Protein AF-A0A960F9R5-F1 (afdb_monomer_lite)

Sequence (328 aa):
SVVQLVAGLYPDVDWRDDLVTVSGFAPFDDELHPDPHWFDRADRRVRALVRAGIVPCVFGLWAYHVGFVGIDAAMRLWREIIARWSALPVIWTVAGEASLPWYGRLGSSDIDAVVQAQLEDIRRLASFVRQHDTYLNPIAAHPCPGTGFVSSLDQFEEHLDLIMLQTGHRGQWSIPVAHEALATARERRPEVPVVNAEASYEGILGSSWHSDQRWQAWSQLLGGAAGFTYGAQGLWRFDQGPNDPLRAHTGSWGEYRWQDAAQFEGGRHIGLAGCLLRQWGIEDYRPSPDVLVTDEPLPPPAAPAVVRRADGWVCSPDLAPLGAVVLV

Structure (mmCIF, N/CA/C/O backbone):
data_AF-A0A960F9R5-F1
#
_entry.id   AF-A0A960F9R5-F1
#
loop_
_atom_site.group_PDB
_atom_site.id
_atom_site.type_symbol
_atom_site.label_atom_id
_atom_site.label_alt_id
_atom_site.label_comp_id
_atom_site.label_asym_id
_atom_site.label_entity_id
_atom_site.label_seq_id
_atom_site.pdbx_PDB_ins_code
_atom_site.Cartn_x
_atom_site.Cartn_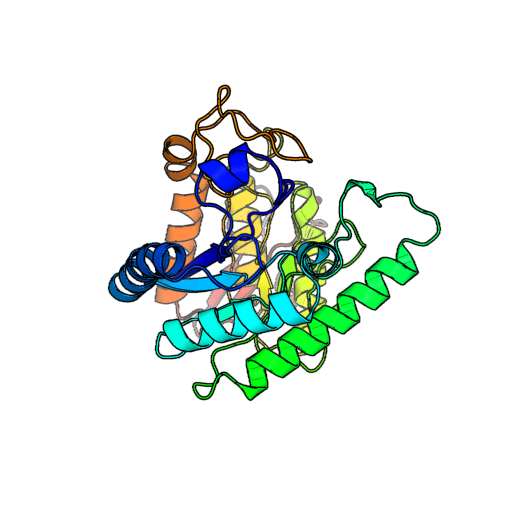y
_atom_site.Cartn_z
_atom_site.occupancy
_atom_site.B_iso_or_equiv
_atom_site.auth_seq_id
_atom_site.auth_comp_id
_atom_site.auth_asym_id
_atom_site.auth_atom_id
_atom_site.pdbx_PDB_model_num
ATOM 1 N N . SER A 1 1 ? -10.148 -10.883 4.335 1.00 89.81 1 SER A N 1
ATOM 2 C CA . SER A 1 1 ? -8.784 -10.341 4.518 1.00 89.81 1 SER A CA 1
ATOM 3 C C . SER A 1 1 ? -8.229 -9.911 3.175 1.00 89.81 1 SER A C 1
ATOM 5 O O . SER A 1 1 ? -8.708 -10.423 2.170 1.00 89.81 1 SER A O 1
ATOM 7 N N . VAL A 1 2 ? -7.257 -8.999 3.149 1.00 94.88 2 VAL A N 1
ATOM 8 C CA . VAL A 1 2 ? -6.624 -8.473 1.924 1.00 94.88 2 VAL A CA 1
ATOM 9 C C . VAL A 1 2 ? -5.118 -8.744 1.983 1.00 94.88 2 VAL A C 1
ATOM 11 O O . VAL A 1 2 ? -4.563 -8.784 3.080 1.00 94.88 2 VAL A O 1
ATOM 14 N N . VAL A 1 3 ? -4.467 -8.934 0.834 1.00 96.25 3 VAL A N 1
ATOM 15 C CA . VAL A 1 3 ? -2.999 -8.936 0.716 1.00 96.25 3 VAL A CA 1
ATOM 16 C C . VAL A 1 3 ? -2.572 -8.054 -0.451 1.00 96.25 3 VAL A C 1
ATOM 18 O O . VAL A 1 3 ? -3.147 -8.150 -1.533 1.00 96.25 3 VAL A O 1
ATOM 21 N N . GLN A 1 4 ? -1.580 -7.194 -0.238 1.00 95.94 4 GLN A N 1
ATOM 22 C CA . GLN A 1 4 ? -0.981 -6.401 -1.308 1.00 95.94 4 GLN A CA 1
ATOM 23 C C . GLN A 1 4 ? 0.032 -7.250 -2.081 1.00 95.94 4 GLN A C 1
ATOM 25 O O . GLN A 1 4 ? 0.794 -8.011 -1.485 1.00 95.94 4 GLN A O 1
ATOM 30 N N . LEU A 1 5 ? 0.025 -7.147 -3.408 1.00 93.44 5 LEU A N 1
ATOM 31 C CA . LEU A 1 5 ? 0.999 -7.806 -4.275 1.00 93.44 5 LEU A CA 1
ATOM 32 C C . LEU A 1 5 ? 1.339 -6.928 -5.471 1.00 93.44 5 LEU A C 1
ATOM 34 O O . LEU A 1 5 ? 0.517 -6.124 -5.900 1.00 93.44 5 LEU A O 1
ATOM 38 N N . VAL A 1 6 ? 2.524 -7.135 -6.040 1.00 91.38 6 VAL A N 1
ATOM 39 C CA . VAL A 1 6 ? 3.002 -6.404 -7.219 1.00 91.38 6 VAL A CA 1
ATOM 40 C C . VAL A 1 6 ? 2.952 -7.304 -8.448 1.00 91.38 6 VAL A C 1
ATOM 42 O O . VAL A 1 6 ? 3.444 -8.434 -8.420 1.00 91.38 6 VAL A O 1
ATOM 45 N N . ALA A 1 7 ? 2.372 -6.809 -9.538 1.00 89.94 7 ALA A N 1
ATOM 46 C CA . ALA A 1 7 ? 2.209 -7.537 -10.793 1.00 89.94 7 ALA A CA 1
ATOM 47 C C . ALA A 1 7 ? 3.469 -7.477 -11.682 1.00 89.94 7 ALA A C 1
ATOM 49 O O . ALA A 1 7 ? 3.398 -7.127 -12.855 1.00 89.94 7 ALA A O 1
ATOM 50 N N . GLY A 1 8 ? 4.626 -7.835 -11.118 1.00 75.25 8 GLY A N 1
ATOM 51 C CA . GLY A 1 8 ? 5.855 -8.043 -11.892 1.00 75.25 8 GLY A CA 1
ATOM 52 C C . GLY A 1 8 ? 6.633 -6.781 -12.268 1.00 75.25 8 GLY A C 1
ATOM 53 O O . GLY A 1 8 ? 7.456 -6.807 -13.160 1.00 75.25 8 GLY A O 1
ATOM 54 N N . LEU A 1 9 ? 6.428 -5.647 -11.616 1.00 81.69 9 LEU A N 1
ATOM 55 C CA . LEU A 1 9 ? 7.389 -4.542 -11.699 1.00 81.69 9 LEU A CA 1
ATOM 56 C C . LEU A 1 9 ? 7.818 -4.215 -10.287 1.00 81.69 9 LEU A C 1
ATOM 58 O O . LEU A 1 9 ? 7.218 -3.383 -9.608 1.00 81.69 9 LEU A O 1
ATOM 62 N N . TYR A 1 10 ? 8.774 -5.018 -9.826 1.00 77.31 10 TYR A N 1
ATOM 63 C CA . TYR A 1 10 ? 9.180 -5.050 -8.436 1.00 77.31 10 TYR A CA 1
ATOM 64 C C . TYR A 1 10 ? 9.715 -3.685 -7.993 1.00 77.31 10 TYR A C 1
ATOM 66 O O . TYR A 1 10 ? 10.501 -3.086 -8.728 1.00 77.31 10 TYR A O 1
ATOM 74 N N . PRO A 1 11 ? 9.283 -3.162 -6.835 1.00 81.69 11 PRO A N 1
ATOM 75 C CA . PRO A 1 11 ? 9.734 -1.862 -6.383 1.00 81.69 11 PRO A CA 1
ATOM 76 C C . PRO A 1 11 ? 11.198 -1.892 -5.959 1.00 81.69 11 PRO A C 1
ATOM 78 O O . PRO A 1 11 ? 11.735 -2.927 -5.563 1.00 81.69 11 PRO A O 1
ATOM 81 N N . ASP A 1 12 ? 11.804 -0.709 -5.983 1.00 78.56 12 ASP A N 1
ATOM 82 C CA . ASP A 1 12 ? 13.116 -0.435 -5.405 1.00 78.56 12 ASP A CA 1
ATOM 83 C C . ASP A 1 12 ? 14.265 -1.212 -6.069 1.00 78.56 12 ASP A C 1
ATOM 85 O O . ASP A 1 12 ? 15.340 -1.370 -5.506 1.00 78.56 12 ASP A O 1
ATOM 89 N N . VAL A 1 13 ? 14.066 -1.677 -7.300 1.00 75.00 13 VAL A N 1
ATOM 90 C CA . VAL A 1 13 ? 15.099 -2.287 -8.143 1.00 75.00 13 VAL A CA 1
ATOM 91 C C . VAL A 1 13 ? 15.041 -1.672 -9.536 1.00 75.00 13 VAL A C 1
ATOM 93 O O . VAL A 1 13 ? 13.974 -1.265 -9.998 1.00 75.00 13 VAL A O 1
ATOM 96 N N . ASP A 1 14 ? 16.186 -1.567 -10.212 1.00 74.44 14 ASP A N 1
ATOM 97 C CA . ASP A 1 14 ? 16.167 -1.215 -11.632 1.00 74.44 14 ASP A CA 1
ATOM 98 C C . ASP A 1 14 ? 15.561 -2.397 -12.394 1.00 74.44 14 ASP A C 1
ATOM 100 O O . ASP A 1 14 ? 16.051 -3.521 -12.308 1.00 74.44 14 ASP A O 1
ATOM 104 N N . TRP A 1 15 ? 14.476 -2.162 -13.130 1.00 70.38 15 TRP A N 1
ATOM 105 C CA . TRP A 1 15 ? 13.778 -3.220 -13.861 1.00 70.38 15 TRP A CA 1
ATOM 106 C C . TRP A 1 15 ? 14.652 -3.897 -14.931 1.00 70.38 15 TRP A C 1
ATOM 108 O O . TRP A 1 15 ? 14.319 -4.996 -15.373 1.00 70.38 15 TRP A O 1
ATOM 118 N N . ARG A 1 16 ? 15.752 -3.247 -15.348 1.00 69.12 16 ARG A N 1
ATOM 119 C CA . ARG A 1 16 ? 16.756 -3.791 -16.277 1.00 69.12 16 ARG A CA 1
ATOM 120 C C . ARG A 1 16 ? 17.941 -4.459 -15.585 1.00 69.12 16 ARG A C 1
ATOM 122 O O . ARG A 1 16 ? 18.844 -4.910 -16.282 1.00 69.12 16 ARG A O 1
ATOM 129 N N . ASP A 1 17 ? 17.980 -4.497 -14.257 1.00 70.69 17 ASP A N 1
ATOM 130 C CA . ASP A 1 17 ? 19.009 -5.246 -13.543 1.00 70.69 17 ASP A CA 1
ATOM 131 C C . ASP A 1 17 ? 18.906 -6.732 -13.931 1.00 70.69 17 ASP A C 1
ATOM 133 O O . ASP A 1 17 ? 17.823 -7.326 -13.895 1.00 70.69 17 ASP A O 1
ATOM 137 N N . ASP A 1 18 ? 20.033 -7.338 -14.309 1.00 60.66 18 ASP A N 1
ATOM 138 C CA . ASP A 1 18 ? 20.115 -8.748 -14.708 1.00 60.66 18 ASP A CA 1
ATOM 139 C C . ASP A 1 18 ? 19.537 -9.681 -13.630 1.00 60.66 18 ASP A C 1
ATOM 141 O O . ASP A 1 18 ? 18.991 -10.745 -13.922 1.00 60.66 18 ASP A O 1
ATOM 145 N N . LEU A 1 19 ? 19.602 -9.285 -12.357 1.00 60.47 19 LEU A N 1
ATOM 146 C CA . LEU A 1 19 ? 19.015 -10.050 -11.265 1.00 60.47 19 LEU A CA 1
ATOM 147 C C . LEU A 1 19 ? 17.488 -9.982 -11.250 1.00 60.47 19 LEU A C 1
ATOM 149 O O . LEU A 1 19 ? 16.870 -10.928 -10.772 1.00 60.47 19 LEU A O 1
ATOM 153 N N . VAL A 1 20 ? 16.870 -8.927 -11.784 1.00 60.75 20 VAL A N 1
ATOM 154 C CA . VAL A 1 20 ? 15.408 -8.769 -11.925 1.00 60.75 20 VAL A CA 1
ATOM 155 C C . VAL A 1 20 ? 14.892 -9.543 -13.140 1.00 60.75 20 VAL A C 1
ATOM 157 O O . VAL A 1 20 ? 13.840 -10.187 -13.071 1.00 60.75 20 VAL A O 1
ATOM 160 N N . THR A 1 21 ? 15.658 -9.558 -14.231 1.00 56.84 21 THR A N 1
ATOM 161 C CA . THR A 1 21 ? 15.312 -10.313 -15.445 1.00 56.84 21 THR A CA 1
ATOM 162 C C . THR A 1 21 ? 15.473 -11.826 -15.237 1.00 56.84 21 THR A C 1
ATOM 164 O O . THR A 1 21 ? 14.585 -12.596 -15.604 1.00 56.84 21 THR A O 1
ATOM 167 N N . VAL A 1 22 ? 16.528 -12.276 -14.543 1.00 50.88 22 VAL A N 1
ATOM 168 C CA . VAL A 1 22 ? 16.794 -13.709 -14.278 1.00 50.88 22 VAL A CA 1
ATOM 169 C C . VAL A 1 22 ? 15.896 -14.302 -13.182 1.00 50.88 22 VAL A C 1
ATOM 171 O O . VAL A 1 22 ? 15.580 -15.492 -13.206 1.00 50.88 22 VAL A O 1
ATOM 174 N N . SER A 1 23 ? 15.444 -13.496 -12.223 1.00 58.88 23 SER A N 1
ATOM 175 C CA . SER A 1 23 ? 14.557 -13.940 -11.132 1.00 58.88 23 SER A CA 1
ATOM 176 C C . SER A 1 23 ? 13.083 -14.052 -11.538 1.00 58.88 23 SER A C 1
ATOM 178 O O . SER A 1 23 ? 12.262 -14.545 -10.759 1.00 58.88 23 SER A O 1
ATOM 180 N N . GLY A 1 24 ? 12.740 -13.646 -12.766 1.00 64.81 24 GLY A N 1
ATOM 181 C CA . GLY A 1 24 ? 11.367 -13.645 -13.259 1.00 64.81 24 GLY A CA 1
ATOM 182 C C . GLY A 1 24 ? 10.517 -12.564 -12.603 1.00 64.81 24 GLY A C 1
ATOM 183 O O . GLY A 1 24 ? 9.322 -12.787 -12.394 1.00 64.81 24 GLY A O 1
ATOM 184 N N . PHE A 1 25 ? 11.123 -11.429 -12.244 1.00 74.56 25 PHE A N 1
ATOM 185 C CA . PHE A 1 25 ? 10.391 -10.299 -11.695 1.00 74.56 25 PHE A CA 1
ATOM 186 C C . PHE A 1 25 ? 9.793 -9.408 -12.763 1.00 74.56 25 PHE A C 1
ATOM 188 O O . PHE A 1 25 ? 8.775 -8.841 -12.429 1.00 74.56 25 PHE A O 1
ATOM 195 N N . ALA A 1 26 ? 10.322 -9.339 -13.991 1.00 79.94 26 ALA A N 1
ATOM 196 C CA . ALA A 1 26 ? 9.723 -8.573 -15.089 1.00 79.94 26 ALA A CA 1
ATOM 197 C C . ALA A 1 26 ? 8.531 -9.320 -15.729 1.00 79.94 26 ALA A C 1
ATOM 199 O O . ALA A 1 26 ? 8.634 -10.529 -15.955 1.00 79.94 26 ALA A O 1
ATOM 200 N N . PRO A 1 27 ? 7.415 -8.643 -16.073 1.00 87.88 27 PRO A N 1
ATOM 201 C CA . PRO A 1 27 ? 6.203 -9.264 -16.593 1.00 87.88 27 PRO A CA 1
ATOM 202 C C . PRO A 1 27 ? 6.128 -9.164 -18.127 1.00 87.88 27 PRO A C 1
ATOM 204 O O . PRO A 1 27 ? 5.044 -9.312 -18.689 1.00 87.88 27 PRO A O 1
ATOM 207 N N . PHE A 1 28 ? 7.242 -8.852 -18.798 1.00 89.06 28 PHE A N 1
ATOM 208 C CA . PHE A 1 28 ? 7.309 -8.524 -20.219 1.00 89.06 28 PHE A CA 1
ATOM 209 C C . PHE A 1 28 ? 8.356 -9.358 -20.967 1.00 89.06 28 PHE A C 1
ATOM 211 O O . PHE A 1 28 ? 9.297 -9.858 -20.353 1.00 89.06 28 PHE A O 1
ATOM 218 N N . ASP A 1 29 ? 8.205 -9.435 -22.291 1.00 87.44 29 ASP A N 1
ATOM 219 C CA . ASP A 1 29 ? 9.285 -9.752 -23.229 1.00 87.44 29 ASP A CA 1
ATOM 220 C C . ASP A 1 29 ? 10.196 -8.535 -23.506 1.00 87.44 29 ASP A C 1
ATOM 222 O O . ASP A 1 29 ? 9.976 -7.431 -22.991 1.00 87.44 29 ASP A O 1
ATOM 226 N N . ASP A 1 30 ? 11.234 -8.741 -24.323 1.00 84.19 30 ASP A N 1
ATOM 227 C CA . ASP A 1 30 ? 12.224 -7.715 -24.678 1.00 84.19 30 ASP A CA 1
ATOM 228 C C . ASP A 1 30 ? 11.598 -6.525 -25.438 1.00 84.19 30 ASP A C 1
ATOM 230 O O . ASP A 1 30 ? 12.128 -5.410 -25.418 1.00 84.19 30 ASP A O 1
ATOM 234 N N . GLU A 1 31 ? 10.440 -6.730 -26.072 1.00 88.69 31 GLU A N 1
ATOM 235 C CA . GLU A 1 31 ? 9.660 -5.714 -26.780 1.00 88.69 31 GLU A CA 1
ATOM 236 C C . GLU A 1 31 ? 8.579 -5.037 -25.912 1.00 88.69 31 GLU A C 1
ATOM 238 O O . GLU A 1 31 ? 7.788 -4.231 -26.418 1.00 88.69 31 GLU A O 1
ATOM 243 N N . LEU A 1 32 ? 8.552 -5.300 -24.600 1.00 89.81 32 LEU A N 1
ATOM 244 C CA . LEU A 1 32 ? 7.569 -4.753 -23.658 1.00 89.81 32 LEU A CA 1
ATOM 245 C C . LEU A 1 32 ? 6.118 -5.170 -23.972 1.00 89.81 32 LEU A C 1
ATOM 247 O O . LEU A 1 32 ? 5.169 -4.381 -23.811 1.00 89.81 32 LEU A O 1
ATOM 251 N N . HIS A 1 33 ? 5.923 -6.407 -24.427 1.00 92.62 33 HIS A N 1
ATOM 252 C CA . HIS A 1 33 ? 4.631 -7.088 -24.409 1.00 92.62 33 HIS A CA 1
ATOM 253 C C . HIS A 1 33 ? 4.530 -8.001 -23.186 1.00 92.62 33 HIS A C 1
ATOM 255 O O . HIS A 1 33 ? 5.526 -8.602 -22.797 1.00 92.62 33 HIS A O 1
ATOM 261 N N . PRO A 1 34 ? 3.347 -8.123 -22.558 1.00 93.62 34 PRO A N 1
ATOM 262 C CA . PRO A 1 34 ? 3.167 -9.017 -21.416 1.00 93.62 34 PRO A CA 1
ATOM 263 C C . PRO A 1 34 ? 3.567 -10.471 -21.727 1.00 93.62 34 PRO A C 1
ATOM 265 O O . PRO A 1 34 ? 3.053 -11.040 -22.689 1.00 93.62 34 PRO A O 1
ATOM 268 N N . ASP A 1 35 ? 4.432 -11.079 -20.905 1.00 92.62 35 ASP A N 1
ATOM 269 C CA . ASP A 1 35 ? 4.865 -12.479 -21.060 1.00 92.62 35 ASP A CA 1
ATOM 270 C C . ASP A 1 35 ? 3.774 -13.443 -20.549 1.00 92.62 35 ASP A C 1
ATOM 272 O O . ASP A 1 35 ? 3.561 -13.549 -19.331 1.00 92.62 35 ASP A O 1
ATOM 276 N N . PRO A 1 36 ? 3.112 -14.226 -21.424 1.00 92.44 36 PRO A N 1
ATOM 277 C CA . PRO A 1 36 ? 2.064 -15.150 -21.005 1.00 92.44 36 PRO A CA 1
ATOM 278 C C . PRO A 1 36 ? 2.546 -16.183 -19.982 1.00 92.44 36 PRO A C 1
ATOM 280 O O . PRO A 1 36 ? 1.792 -16.550 -19.081 1.00 92.44 36 PRO A O 1
ATOM 283 N N . HIS A 1 37 ? 3.801 -16.636 -20.070 1.00 91.38 37 HIS A N 1
ATOM 284 C CA . HIS A 1 37 ? 4.343 -17.629 -19.147 1.00 91.38 37 HIS A CA 1
ATOM 285 C C . HIS A 1 37 ? 4.572 -17.054 -17.752 1.00 91.38 37 HIS A C 1
ATOM 287 O O . HIS A 1 37 ? 4.408 -17.773 -16.759 1.00 91.38 37 HIS A O 1
ATOM 293 N N . TRP A 1 38 ? 4.954 -15.780 -17.652 1.00 92.06 38 TRP A N 1
ATOM 294 C CA . TRP A 1 38 ? 4.990 -15.066 -16.382 1.00 92.06 38 TRP A CA 1
ATOM 295 C C . TRP A 1 38 ? 3.598 -15.015 -15.755 1.00 92.06 38 TRP A C 1
ATOM 297 O O . TRP A 1 38 ? 3.411 -15.455 -14.612 1.00 92.06 38 TRP A O 1
ATOM 307 N N . PHE A 1 39 ? 2.603 -14.590 -16.533 1.00 94.94 39 PHE A N 1
ATOM 308 C CA . PHE A 1 39 ? 1.233 -14.467 -16.051 1.00 94.94 39 PHE A CA 1
ATOM 309 C C . PHE A 1 39 ? 0.596 -15.812 -15.687 1.00 94.94 39 PHE A C 1
ATOM 311 O O . PHE A 1 39 ? -0.082 -15.893 -14.668 1.00 94.94 39 PHE A O 1
ATOM 318 N N . ASP A 1 40 ? 0.896 -16.906 -16.389 1.00 95.00 40 ASP A N 1
ATOM 319 C CA . ASP A 1 40 ? 0.434 -18.248 -16.006 1.00 95.00 40 ASP A CA 1
ATOM 320 C C . ASP A 1 40 ? 0.955 -18.663 -14.615 1.00 95.00 40 ASP A C 1
ATOM 322 O O . ASP A 1 40 ? 0.282 -19.354 -13.836 1.00 95.00 40 ASP A O 1
ATOM 326 N N . ARG A 1 41 ? 2.173 -18.234 -14.249 1.00 93.25 41 ARG A N 1
ATOM 327 C CA . ARG A 1 41 ? 2.717 -18.456 -12.899 1.00 93.25 41 ARG A CA 1
ATOM 328 C C . ARG A 1 41 ? 2.053 -17.547 -11.866 1.00 93.25 41 ARG A C 1
ATOM 330 O O . ARG A 1 41 ? 1.849 -18.006 -10.735 1.00 93.25 41 ARG A O 1
ATOM 337 N N . ALA A 1 42 ? 1.743 -16.304 -12.225 1.00 94.81 42 ALA A N 1
ATOM 338 C CA . ALA A 1 42 ? 1.051 -15.351 -11.364 1.00 94.81 42 ALA A CA 1
ATOM 339 C C . ALA A 1 42 ? -0.409 -15.771 -11.106 1.00 94.81 42 ALA A C 1
ATOM 341 O O . ALA A 1 42 ? -0.836 -15.803 -9.951 1.00 94.81 42 ALA A O 1
ATOM 342 N N . ASP A 1 43 ? -1.122 -16.251 -12.130 1.00 97.38 43 ASP A N 1
ATOM 343 C CA . ASP A 1 43 ? -2.494 -16.771 -12.060 1.00 97.38 43 ASP A CA 1
ATOM 344 C C . ASP A 1 43 ? -2.653 -17.817 -10.962 1.00 97.38 43 ASP A C 1
ATOM 346 O O . ASP A 1 43 ? -3.619 -17.801 -10.195 1.00 97.38 43 ASP A O 1
ATOM 350 N N . ARG A 1 44 ? -1.684 -18.733 -10.845 1.00 97.06 44 ARG A N 1
ATOM 351 C CA . ARG A 1 44 ? -1.707 -19.773 -9.809 1.00 97.06 44 ARG A CA 1
ATOM 352 C C . ARG A 1 44 ? -1.686 -19.181 -8.401 1.00 97.06 44 ARG A C 1
ATOM 354 O O . ARG A 1 44 ? -2.392 -19.696 -7.538 1.00 97.06 44 ARG A O 1
ATOM 361 N N . ARG A 1 45 ? -0.920 -18.108 -8.176 1.00 95.31 45 ARG A N 1
ATOM 362 C CA . ARG A 1 45 ? -0.811 -17.431 -6.873 1.00 95.31 45 ARG A CA 1
ATOM 363 C C . ARG A 1 45 ? -2.053 -16.599 -6.577 1.00 95.31 45 ARG A C 1
ATOM 365 O O . ARG A 1 45 ? -2.654 -16.788 -5.525 1.00 95.31 45 ARG A O 1
ATOM 372 N N . VAL A 1 46 ? -2.498 -15.778 -7.527 1.00 97.81 46 VAL A N 1
ATOM 373 C CA . VAL A 1 46 ? -3.715 -14.957 -7.390 1.00 97.81 46 VAL A CA 1
ATOM 374 C C . VAL A 1 46 ? -4.932 -15.845 -7.110 1.00 97.81 46 VAL A C 1
ATOM 376 O O . VAL A 1 46 ? -5.657 -15.633 -6.139 1.00 97.81 46 VAL A O 1
ATOM 379 N N . ARG A 1 47 ? -5.114 -16.930 -7.873 1.00 98.00 47 ARG A N 1
ATOM 380 C CA . ARG A 1 47 ? -6.216 -17.881 -7.646 1.00 98.00 47 ARG A CA 1
ATOM 381 C C . ARG A 1 47 ? -6.076 -18.672 -6.346 1.00 98.00 47 ARG A C 1
ATOM 383 O O . ARG A 1 47 ? -7.089 -19.165 -5.851 1.00 98.00 47 ARG A O 1
ATOM 390 N N . ALA A 1 48 ? -4.863 -18.874 -5.830 1.00 98.19 48 ALA A N 1
ATOM 391 C CA . ALA A 1 48 ? -4.658 -19.521 -4.534 1.00 98.19 48 ALA A CA 1
ATOM 392 C C . ALA A 1 48 ? -5.082 -18.597 -3.384 1.00 98.19 48 ALA A C 1
ATOM 394 O O . ALA A 1 48 ? -5.781 -19.054 -2.484 1.00 98.19 48 ALA A O 1
ATOM 395 N N . LEU A 1 49 ? -4.749 -17.303 -3.463 1.00 97.94 49 LEU A N 1
ATOM 396 C CA . LEU A 1 49 ? -5.204 -16.286 -2.508 1.00 97.94 49 LEU A CA 1
ATOM 397 C C . LEU A 1 49 ? -6.733 -16.210 -2.461 1.00 97.94 49 LEU A C 1
ATOM 399 O O . LEU A 1 49 ? -7.326 -16.362 -1.394 1.00 97.94 49 LEU A O 1
ATOM 403 N N . VAL A 1 50 ? -7.375 -16.095 -3.627 1.00 98.19 50 VAL A N 1
ATOM 404 C CA . VAL A 1 50 ? -8.842 -16.027 -3.724 1.00 98.19 50 VAL A CA 1
ATOM 405 C C . VAL A 1 50 ? -9.498 -17.289 -3.159 1.00 98.19 50 VAL A C 1
ATOM 407 O O . VAL A 1 50 ? -10.442 -17.194 -2.377 1.00 98.19 50 VAL A O 1
ATOM 410 N N . ARG A 1 51 ? -8.974 -18.483 -3.479 1.00 98.12 51 ARG A N 1
ATOM 411 C CA . ARG A 1 51 ? -9.470 -19.753 -2.911 1.00 98.12 51 ARG A CA 1
ATOM 412 C C . ARG A 1 51 ? -9.302 -19.844 -1.394 1.00 98.12 51 ARG A C 1
ATOM 414 O O . ARG A 1 51 ? -10.086 -20.532 -0.751 1.00 98.12 51 ARG A O 1
ATOM 421 N N . ALA A 1 52 ? -8.316 -19.151 -0.831 1.00 97.81 52 ALA A N 1
ATOM 422 C CA . ALA A 1 52 ? -8.113 -19.039 0.609 1.00 97.81 52 ALA A CA 1
ATOM 423 C C . ALA A 1 52 ? -8.976 -17.941 1.269 1.00 97.81 52 ALA A C 1
ATOM 425 O O . ALA A 1 52 ? -8.844 -17.708 2.468 1.00 97.81 52 ALA A O 1
ATOM 426 N N . GLY A 1 53 ? -9.848 -17.252 0.519 1.00 96.94 53 GLY A N 1
ATOM 427 C CA . GLY A 1 53 ? -10.666 -16.149 1.037 1.00 96.94 53 GLY A CA 1
ATOM 428 C C . GLY A 1 53 ? -9.880 -14.851 1.271 1.00 96.94 53 GLY A C 1
ATOM 429 O O . GLY A 1 53 ? -10.287 -14.010 2.079 1.00 96.94 53 GLY A O 1
ATOM 430 N N . ILE A 1 54 ? -8.738 -14.694 0.594 1.00 97.19 54 ILE A N 1
ATOM 431 C CA . ILE A 1 54 ? -7.885 -13.506 0.661 1.00 97.19 54 ILE A CA 1
ATOM 432 C C . ILE A 1 54 ? -8.045 -12.721 -0.641 1.00 97.19 54 ILE A C 1
ATOM 434 O O . ILE A 1 54 ? -7.754 -13.236 -1.719 1.00 97.19 54 ILE A O 1
ATOM 438 N N . VAL A 1 55 ? -8.494 -11.472 -0.528 1.00 98.00 55 VAL A N 1
ATOM 439 C CA . VAL A 1 55 ? -8.655 -10.542 -1.652 1.00 98.00 55 VAL A CA 1
ATOM 440 C C . VAL A 1 55 ? -7.279 -9.994 -2.048 1.00 98.00 55 VAL A C 1
ATOM 442 O O . VAL A 1 55 ? -6.613 -9.380 -1.209 1.00 98.00 55 VAL A O 1
ATOM 445 N N . PRO A 1 56 ? -6.820 -10.198 -3.291 1.00 98.31 56 PRO A N 1
ATOM 446 C CA . PRO A 1 56 ? -5.598 -9.578 -3.783 1.00 98.31 56 PRO A CA 1
ATOM 447 C C . PRO A 1 56 ? -5.805 -8.080 -4.037 1.00 98.31 56 PRO A C 1
ATOM 449 O O . PRO A 1 56 ? -6.701 -7.691 -4.783 1.00 98.31 56 PRO A O 1
ATOM 452 N N . CYS A 1 57 ? -4.953 -7.247 -3.447 1.00 98.12 57 CYS A N 1
ATOM 453 C CA . CYS A 1 57 ? -4.792 -5.839 -3.791 1.00 98.12 57 CYS A CA 1
ATOM 454 C C . CYS A 1 57 ? -3.582 -5.718 -4.720 1.00 98.12 57 CYS A C 1
ATOM 456 O O . CYS A 1 57 ? -2.435 -5.815 -4.285 1.00 98.12 57 CYS A O 1
ATOM 458 N N . VAL A 1 58 ? -3.847 -5.597 -6.015 1.00 97.69 58 VAL A N 1
ATOM 459 C CA . VAL A 1 58 ? -2.855 -5.736 -7.079 1.00 97.69 58 VAL A CA 1
ATOM 460 C C . VAL A 1 58 ? -2.304 -4.368 -7.453 1.00 97.69 58 VAL A C 1
ATOM 462 O O . VAL A 1 58 ? -3.006 -3.537 -8.024 1.00 97.69 58 VAL A O 1
ATOM 465 N N . PHE A 1 59 ? -1.025 -4.165 -7.170 1.00 96.56 59 PHE A N 1
ATOM 466 C CA . PHE A 1 59 ? -0.243 -3.033 -7.635 1.00 96.56 59 PHE A CA 1
ATOM 467 C C . PHE A 1 59 ? 0.254 -3.362 -9.037 1.00 96.56 59 PHE A C 1
ATOM 469 O O . PHE A 1 59 ? 1.058 -4.280 -9.210 1.00 96.56 59 PHE A O 1
ATOM 476 N N . GLY A 1 60 ? -0.241 -2.644 -10.046 1.00 92.69 60 GLY A N 1
ATOM 477 C CA . GLY A 1 60 ? 0.167 -2.908 -11.429 1.00 92.69 60 GLY A CA 1
ATOM 478 C C . GLY A 1 60 ? 1.634 -2.567 -11.679 1.00 92.69 60 GLY A C 1
ATOM 479 O O . GLY A 1 60 ? 2.329 -3.296 -12.376 1.00 92.69 60 GLY A O 1
ATOM 480 N N . LEU A 1 61 ? 2.103 -1.467 -11.089 1.00 93.19 61 LEU A N 1
ATOM 481 C CA . LEU A 1 61 ? 3.463 -0.950 -11.227 1.00 93.19 61 LEU A CA 1
ATOM 482 C C . LEU A 1 61 ? 3.762 0.075 -10.130 1.00 93.19 61 LEU A C 1
ATOM 484 O O . LEU A 1 61 ? 2.841 0.587 -9.500 1.00 93.19 61 LEU A O 1
ATOM 488 N N . TRP A 1 62 ? 5.034 0.415 -9.927 1.00 93.62 62 TRP A N 1
ATOM 489 C CA . TRP A 1 62 ? 5.415 1.680 -9.273 1.00 93.62 62 TRP A CA 1
ATOM 490 C C . TRP A 1 62 ? 5.441 2.825 -10.273 1.00 93.62 62 TRP A C 1
ATOM 492 O O . TRP A 1 62 ? 5.787 2.609 -11.432 1.00 93.62 62 TRP A O 1
ATOM 502 N N . ALA A 1 63 ? 5.134 4.037 -9.828 1.00 93.00 63 ALA A N 1
ATOM 503 C CA . ALA A 1 63 ? 4.896 5.164 -10.720 1.00 93.00 63 ALA A CA 1
ATOM 504 C C . ALA A 1 63 ? 6.064 5.489 -11.668 1.00 93.00 63 ALA A C 1
ATOM 506 O O . ALA A 1 63 ? 5.850 5.691 -12.865 1.00 93.00 63 ALA A O 1
ATOM 507 N N . TYR A 1 64 ? 7.303 5.428 -11.173 1.00 91.50 64 TYR A N 1
ATOM 508 C CA . TYR A 1 64 ? 8.501 5.647 -11.988 1.00 91.50 64 TYR A CA 1
ATOM 509 C C . TYR A 1 64 ? 8.682 4.631 -13.123 1.00 91.50 64 TYR A C 1
ATOM 511 O O . TYR A 1 64 ? 9.350 4.945 -14.109 1.00 91.50 64 TYR A O 1
ATOM 519 N N . HIS A 1 65 ? 8.066 3.443 -13.051 1.00 91.38 65 HIS A N 1
ATOM 520 C CA . HIS A 1 65 ? 8.141 2.471 -14.141 1.00 91.38 65 HIS A CA 1
ATOM 521 C C . HIS A 1 65 ? 7.498 2.992 -15.421 1.00 91.38 65 HIS A C 1
ATOM 523 O O . HIS A 1 65 ? 7.939 2.618 -16.505 1.00 91.38 65 HIS A O 1
ATOM 529 N N . VAL A 1 66 ? 6.513 3.893 -15.337 1.00 91.75 66 VAL A N 1
ATOM 530 C CA . VAL A 1 66 ? 5.934 4.505 -16.540 1.00 91.75 66 VAL A CA 1
ATOM 531 C C . VAL A 1 66 ? 6.991 5.295 -17.311 1.00 91.75 66 VAL A C 1
ATOM 533 O O . VAL A 1 66 ? 7.047 5.199 -18.535 1.00 91.75 66 VAL A O 1
ATOM 536 N N . GLY A 1 67 ? 7.898 5.984 -16.612 1.00 87.88 67 GLY A N 1
ATOM 537 C CA . GLY A 1 67 ? 9.036 6.666 -17.234 1.00 87.88 67 GLY A CA 1
ATOM 538 C C . GLY A 1 67 ? 10.039 5.718 -17.901 1.00 87.88 67 GLY A C 1
ATOM 539 O O . GLY A 1 67 ? 10.825 6.147 -18.743 1.00 87.88 67 GLY A O 1
ATOM 540 N N . PHE A 1 68 ? 10.012 4.430 -17.554 1.00 87.38 68 PHE A N 1
ATOM 541 C CA . PHE A 1 68 ? 10.909 3.420 -18.101 1.00 87.38 68 PHE A CA 1
ATOM 542 C C . PHE A 1 68 ? 10.346 2.661 -19.293 1.00 87.38 68 PHE A C 1
ATOM 544 O O . PHE A 1 68 ? 11.046 2.488 -20.292 1.00 87.38 68 PHE A O 1
ATOM 551 N N . VAL A 1 69 ? 9.111 2.176 -19.167 1.00 88.94 69 VAL A N 1
ATOM 552 C CA . VAL A 1 69 ? 8.469 1.335 -20.188 1.00 88.94 69 VAL A CA 1
ATOM 553 C C . VAL A 1 69 ? 7.584 2.150 -21.133 1.00 88.94 69 VAL A C 1
ATOM 555 O O . VAL A 1 69 ? 7.230 1.682 -22.213 1.00 88.94 69 VAL A O 1
ATOM 558 N N . GLY A 1 70 ? 7.251 3.385 -20.755 1.00 92.56 70 GLY A N 1
ATOM 559 C CA . GLY A 1 70 ? 6.316 4.243 -21.469 1.00 92.56 70 GLY A CA 1
ATOM 560 C C . GLY A 1 70 ? 4.854 3.897 -21.178 1.00 92.56 70 GLY A C 1
ATOM 561 O O . GLY A 1 70 ? 4.496 2.764 -20.843 1.00 92.56 70 GLY A O 1
ATOM 562 N N . ILE A 1 71 ? 3.979 4.891 -21.343 1.00 95.00 71 ILE A N 1
ATOM 563 C CA . ILE A 1 71 ? 2.546 4.761 -21.047 1.00 95.00 71 ILE A CA 1
ATOM 564 C C . ILE A 1 71 ? 1.862 3.651 -21.858 1.00 95.00 71 ILE A C 1
ATOM 566 O O . ILE A 1 71 ? 1.023 2.930 -21.324 1.00 95.00 71 ILE A O 1
ATOM 570 N N . ASP A 1 72 ? 2.257 3.442 -23.116 1.00 95.75 72 ASP A N 1
ATOM 571 C CA . ASP A 1 72 ? 1.645 2.419 -23.970 1.00 95.75 72 ASP A CA 1
ATOM 572 C C . ASP A 1 72 ? 1.941 0.998 -23.469 1.00 95.75 72 ASP A C 1
ATOM 574 O O . ASP A 1 72 ? 1.059 0.137 -23.488 1.00 95.75 72 ASP A O 1
ATOM 578 N N . ALA A 1 73 ? 3.164 0.739 -22.992 1.00 94.38 73 ALA A N 1
ATOM 579 C CA . ALA A 1 73 ? 3.515 -0.547 -22.391 1.00 94.38 73 ALA A CA 1
ATOM 580 C C . ALA A 1 73 ? 2.805 -0.745 -21.047 1.00 94.38 73 ALA A C 1
ATOM 582 O O . ALA A 1 73 ? 2.272 -1.823 -20.787 1.00 94.38 73 ALA A O 1
ATOM 583 N N . ALA A 1 74 ? 2.711 0.309 -20.231 1.00 95.31 74 ALA A N 1
ATOM 584 C CA . ALA A 1 74 ? 1.952 0.278 -18.985 1.00 95.31 74 ALA A CA 1
ATOM 585 C C . ALA A 1 74 ? 0.455 -0.019 -19.220 1.00 95.31 74 ALA A C 1
ATOM 587 O O . ALA A 1 74 ? -0.137 -0.821 -18.500 1.00 95.31 74 ALA A O 1
ATOM 588 N N . MET A 1 75 ? -0.161 0.548 -20.265 1.00 97.00 75 MET A N 1
ATOM 589 C CA . MET A 1 75 ? -1.541 0.223 -20.651 1.00 97.00 75 MET A CA 1
ATOM 590 C C . MET A 1 75 ? -1.681 -1.220 -21.154 1.00 97.00 75 MET A C 1
ATOM 592 O O . MET A 1 75 ? -2.662 -1.889 -20.824 1.00 97.00 75 MET A O 1
ATOM 596 N N . ARG A 1 76 ? -0.702 -1.744 -21.911 1.00 96.50 76 ARG A N 1
ATOM 597 C CA . ARG A 1 76 ? -0.684 -3.166 -22.307 1.00 96.50 76 ARG A CA 1
ATOM 598 C C . ARG A 1 76 ? -0.601 -4.093 -21.095 1.00 96.50 76 ARG A C 1
ATOM 600 O O . ARG A 1 76 ? -1.335 -5.078 -21.062 1.00 96.50 76 ARG A O 1
ATOM 607 N N . LEU A 1 77 ? 0.230 -3.756 -20.107 1.00 95.62 77 LEU A N 1
ATOM 608 C CA . LEU A 1 77 ? 0.326 -4.483 -18.840 1.00 95.62 77 LEU A CA 1
ATOM 609 C C . LEU A 1 77 ? -1.019 -4.514 -18.114 1.00 95.62 77 LEU A C 1
ATOM 611 O O . LEU A 1 77 ? -1.518 -5.586 -17.780 1.00 95.62 77 LEU A O 1
ATOM 615 N N . TRP A 1 78 ? -1.643 -3.348 -17.928 1.00 97.12 78 TRP A N 1
ATOM 616 C CA . TRP A 1 78 ? -2.951 -3.253 -17.280 1.00 97.12 78 TRP A CA 1
ATOM 617 C C . TRP A 1 78 ? -4.034 -4.024 -18.027 1.00 97.12 78 TRP A C 1
ATOM 619 O O . TRP A 1 78 ? -4.859 -4.681 -17.396 1.00 97.12 78 TRP A O 1
ATOM 629 N N . ARG A 1 79 ? -4.014 -4.011 -19.363 1.00 97.62 79 ARG A N 1
ATOM 630 C CA . ARG A 1 79 ? -4.946 -4.806 -20.167 1.00 97.62 79 ARG A CA 1
ATOM 631 C C . ARG A 1 79 ? -4.805 -6.305 -19.887 1.00 97.62 79 ARG A C 1
ATOM 633 O O . ARG A 1 79 ? -5.825 -6.973 -19.760 1.00 97.62 79 ARG A O 1
ATOM 640 N N . GLU A 1 80 ? -3.580 -6.819 -19.766 1.00 97.56 80 GLU A N 1
ATOM 641 C CA . GLU A 1 80 ? -3.333 -8.232 -19.435 1.00 97.56 80 GLU A CA 1
ATOM 642 C C . GLU A 1 80 ? -3.780 -8.568 -18.003 1.00 97.56 80 GLU A C 1
ATOM 644 O O . GLU A 1 80 ? -4.487 -9.554 -17.791 1.00 97.56 80 GLU A O 1
ATOM 649 N N . ILE A 1 81 ? -3.449 -7.711 -17.028 1.00 97.50 81 ILE A N 1
ATOM 650 C CA . ILE A 1 81 ? -3.880 -7.842 -15.624 1.00 97.50 81 ILE A CA 1
ATOM 651 C C . ILE A 1 81 ? -5.411 -7.929 -15.532 1.00 97.50 81 ILE A C 1
ATOM 653 O O . ILE A 1 81 ? -5.951 -8.863 -14.934 1.00 97.50 81 ILE A O 1
ATOM 657 N N . ILE A 1 82 ? -6.121 -6.988 -16.162 1.00 98.12 82 ILE A N 1
ATOM 658 C CA . ILE A 1 82 ? -7.590 -6.941 -16.174 1.00 98.12 82 ILE A CA 1
ATOM 659 C C . ILE A 1 82 ? -8.152 -8.185 -16.861 1.00 98.12 82 ILE A C 1
ATOM 661 O O . ILE A 1 82 ? -9.040 -8.835 -16.307 1.00 98.12 82 ILE A O 1
ATOM 665 N N . ALA A 1 83 ? -7.624 -8.554 -18.032 1.00 97.75 83 ALA A N 1
ATOM 666 C CA . ALA A 1 83 ? -8.102 -9.710 -18.787 1.00 97.75 83 ALA A CA 1
ATOM 667 C C . ALA A 1 83 ? -8.014 -11.017 -17.984 1.00 97.75 83 ALA A C 1
ATOM 669 O O . ALA A 1 83 ? -8.881 -11.881 -18.114 1.00 97.75 83 ALA A O 1
ATOM 670 N N . ARG A 1 84 ? -6.994 -11.162 -17.130 1.00 97.50 84 ARG A N 1
ATOM 671 C CA . ARG A 1 84 ? -6.792 -12.380 -16.338 1.00 97.50 84 ARG A CA 1
ATOM 672 C C . ARG A 1 84 ? -7.518 -12.382 -15.004 1.00 97.50 84 ARG A C 1
ATOM 674 O O . ARG A 1 84 ? -7.961 -13.449 -14.566 1.00 97.50 84 ARG A O 1
ATOM 681 N N . TRP A 1 85 ? -7.599 -11.235 -14.332 1.00 98.31 85 TRP A N 1
ATOM 682 C CA . TRP A 1 85 ? -7.952 -11.190 -12.910 1.00 98.31 85 TRP A CA 1
ATOM 683 C C . TRP A 1 85 ? -9.222 -10.396 -12.582 1.00 98.31 85 TRP A C 1
ATOM 685 O O . TRP A 1 85 ? -9.704 -10.538 -11.466 1.00 98.31 85 TRP A O 1
ATOM 695 N N . SER A 1 86 ? -9.821 -9.643 -13.513 1.00 98.00 86 SER A N 1
ATOM 696 C CA . SER A 1 86 ? -11.023 -8.822 -13.229 1.00 98.00 86 SER A CA 1
ATOM 697 C C . SER A 1 86 ? -12.267 -9.603 -12.810 1.00 98.00 86 SER A C 1
ATOM 699 O O . SER A 1 86 ? -13.071 -9.104 -12.029 1.00 98.00 86 SER A O 1
ATOM 701 N N . ALA A 1 87 ? -12.410 -10.848 -13.265 1.00 97.81 87 ALA A N 1
ATOM 702 C CA . ALA A 1 87 ? -13.505 -11.722 -12.845 1.00 97.81 87 ALA A CA 1
ATOM 703 C C . ALA A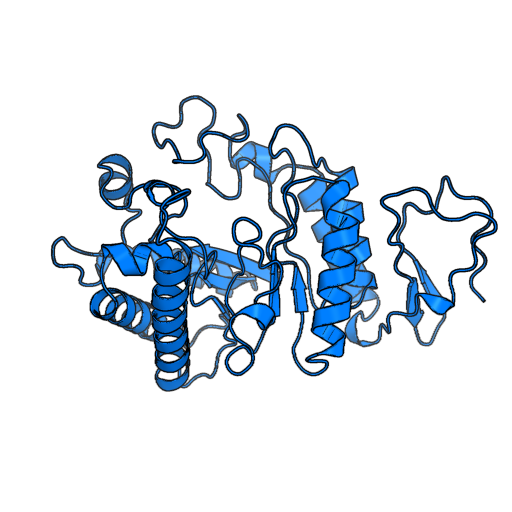 1 87 ? -13.324 -12.295 -11.420 1.00 97.81 87 ALA A C 1
ATOM 705 O O . ALA A 1 87 ? -14.178 -13.042 -10.939 1.00 97.81 87 ALA A O 1
ATOM 706 N N . LEU A 1 88 ? -12.195 -12.013 -10.761 1.00 98.06 88 LEU A N 1
ATOM 707 C CA . LEU A 1 88 ? -11.901 -12.411 -9.385 1.00 98.06 88 LEU A CA 1
ATOM 708 C C . LEU A 1 88 ? -12.182 -11.235 -8.432 1.00 98.06 88 LEU A C 1
ATOM 710 O O . LEU A 1 88 ? -12.129 -10.092 -8.865 1.00 98.06 88 LEU A O 1
ATOM 714 N N . PRO A 1 89 ? -12.429 -11.476 -7.130 1.00 97.44 89 PRO A N 1
ATOM 715 C CA . PRO A 1 89 ? -12.550 -10.395 -6.158 1.00 97.44 89 PRO A CA 1
ATOM 716 C C . PRO A 1 89 ? -11.168 -9.794 -5.892 1.00 97.44 89 PRO A C 1
ATOM 718 O O . PRO A 1 89 ? -10.374 -10.360 -5.136 1.00 97.44 89 PRO A O 1
ATOM 721 N N . VAL A 1 90 ? -10.877 -8.669 -6.533 1.00 98.19 90 VAL A N 1
ATOM 722 C CA . VAL A 1 90 ? -9.580 -7.983 -6.502 1.00 98.19 90 VAL A CA 1
ATOM 723 C C . VAL A 1 90 ? -9.769 -6.496 -6.219 1.00 98.19 90 VAL A C 1
ATOM 725 O O . VAL A 1 90 ? -10.863 -5.961 -6.352 1.00 98.19 90 VAL A O 1
ATOM 728 N N . ILE A 1 91 ? -8.697 -5.833 -5.800 1.00 98.38 91 ILE A N 1
ATOM 729 C CA . ILE A 1 91 ? -8.607 -4.374 -5.693 1.00 98.38 91 ILE A CA 1
ATOM 730 C C . ILE A 1 91 ? -7.446 -3.938 -6.582 1.00 98.38 91 ILE A C 1
ATOM 732 O O . ILE A 1 91 ? -6.375 -4.546 -6.530 1.00 98.38 91 ILE A O 1
ATOM 736 N N . TRP A 1 92 ? -7.638 -2.897 -7.383 1.00 98.00 92 TRP A N 1
ATOM 737 C CA . TRP A 1 92 ? -6.600 -2.345 -8.246 1.00 98.00 92 TRP A CA 1
ATOM 738 C C . TRP A 1 92 ? -5.896 -1.186 -7.567 1.00 98.00 92 TRP A C 1
ATOM 740 O O . TRP A 1 92 ? -6.528 -0.181 -7.274 1.00 98.00 92 TRP A O 1
ATOM 750 N N . THR A 1 93 ? -4.581 -1.278 -7.395 1.00 97.56 93 THR A N 1
ATOM 751 C CA . THR A 1 93 ? -3.743 -0.119 -7.088 1.00 97.56 93 THR A CA 1
ATOM 752 C C . THR A 1 93 ? -3.004 0.289 -8.355 1.00 97.56 93 THR A C 1
ATOM 754 O O . THR A 1 93 ? -2.078 -0.398 -8.794 1.00 97.56 93 THR A O 1
ATOM 757 N N . VAL A 1 94 ? -3.428 1.396 -8.971 1.00 95.44 94 VAL A N 1
ATOM 758 C CA . VAL A 1 94 ? -2.964 1.800 -10.314 1.00 95.44 94 VAL A CA 1
ATOM 759 C C . VAL A 1 94 ? -1.463 2.074 -10.361 1.00 95.44 94 VAL A C 1
ATOM 761 O O . VAL A 1 94 ? -0.805 1.758 -11.353 1.00 95.44 94 VAL A O 1
ATOM 764 N N . ALA A 1 95 ? -0.928 2.610 -9.263 1.00 94.88 95 ALA A N 1
ATOM 765 C CA . ALA A 1 95 ? 0.492 2.796 -9.043 1.00 94.88 95 ALA A CA 1
ATOM 766 C C . ALA A 1 95 ? 0.837 2.710 -7.550 1.00 94.88 95 ALA A C 1
ATOM 768 O O . ALA A 1 95 ? 0.147 3.303 -6.715 1.00 94.88 95 ALA A O 1
ATOM 769 N N . GLY A 1 96 ? 1.922 1.999 -7.245 1.00 95.19 96 GLY A N 1
ATOM 770 C CA . GLY A 1 96 ? 2.681 2.144 -6.008 1.00 95.19 96 GLY A CA 1
ATOM 771 C C . GLY A 1 96 ? 3.431 3.472 -6.015 1.00 95.19 96 GLY A C 1
ATOM 772 O O . GLY A 1 96 ? 4.029 3.825 -7.034 1.00 95.19 96 GLY A O 1
ATOM 773 N N . GLU A 1 97 ? 3.350 4.207 -4.907 1.00 94.88 97 GLU A N 1
ATOM 774 C CA . GLU A 1 97 ? 3.990 5.511 -4.715 1.00 94.88 97 GLU A CA 1
ATOM 775 C C . GLU A 1 97 ? 3.836 6.444 -5.926 1.00 94.88 97 GLU A C 1
ATOM 777 O O . GLU A 1 97 ? 4.793 6.787 -6.613 1.00 94.88 97 GLU A O 1
ATOM 782 N N . ALA A 1 98 ? 2.593 6.841 -6.205 1.00 95.00 98 ALA A N 1
ATOM 783 C CA . ALA A 1 98 ? 2.143 7.485 -7.440 1.00 95.00 98 ALA A CA 1
ATOM 784 C C . ALA A 1 98 ? 2.941 8.737 -7.862 1.00 95.00 98 ALA A C 1
ATOM 786 O O . ALA A 1 98 ? 3.060 9.038 -9.051 1.00 95.00 98 ALA A O 1
ATOM 787 N N . SER A 1 99 ? 3.501 9.466 -6.900 1.00 93.69 99 SER A N 1
ATOM 788 C CA . SER A 1 99 ? 4.344 10.643 -7.136 1.00 93.69 99 SER A CA 1
ATOM 789 C C . SER A 1 99 ? 5.836 10.363 -7.090 1.00 93.69 99 SER A C 1
ATOM 791 O O . SER A 1 99 ? 6.587 11.280 -7.386 1.00 93.69 99 SER A O 1
ATOM 793 N N . LEU A 1 100 ? 6.291 9.166 -6.714 1.00 93.00 100 LEU A N 1
ATOM 794 C CA . LEU A 1 100 ? 7.713 8.883 -6.556 1.00 93.00 100 LEU A CA 1
ATOM 795 C C . LEU A 1 100 ? 8.397 8.861 -7.930 1.00 93.00 100 LEU A C 1
ATOM 797 O O . LEU A 1 100 ? 8.126 7.953 -8.724 1.00 93.00 100 LEU A O 1
ATOM 801 N N . PRO A 1 101 ? 9.275 9.830 -8.241 1.00 91.44 101 PRO A N 1
ATOM 802 C CA . PRO A 1 101 ? 10.125 9.738 -9.415 1.00 91.44 101 PRO A CA 1
ATOM 803 C C . PRO A 1 101 ? 11.205 8.678 -9.173 1.00 91.44 101 PRO A C 1
ATOM 805 O O . PRO A 1 101 ? 11.495 8.319 -8.031 1.00 91.44 101 PRO A O 1
ATOM 808 N N . TRP A 1 102 ? 11.854 8.206 -10.239 1.00 90.12 102 TRP A N 1
ATOM 809 C CA . TRP A 1 102 ? 12.983 7.288 -10.076 1.00 90.12 102 TRP A CA 1
ATOM 810 C C . TRP A 1 102 ? 14.037 7.884 -9.135 1.00 90.12 102 TRP A C 1
ATOM 812 O O . TRP A 1 102 ? 14.382 9.059 -9.274 1.00 90.12 102 TRP A O 1
ATOM 822 N N . TYR A 1 103 ? 14.585 7.077 -8.222 1.00 86.25 103 TYR A N 1
ATOM 823 C CA . TYR A 1 103 ? 15.500 7.545 -7.176 1.00 86.25 103 TYR A CA 1
ATOM 824 C C . TYR A 1 103 ? 16.682 8.366 -7.716 1.00 86.25 103 TYR A C 1
ATOM 826 O O . TYR A 1 103 ? 17.060 9.370 -7.118 1.00 86.25 103 TYR A O 1
ATOM 834 N N . GLY A 1 104 ? 17.212 8.018 -8.895 1.00 83.31 104 GLY A N 1
ATOM 835 C CA . GLY A 1 104 ? 18.293 8.768 -9.549 1.00 83.31 104 GLY A CA 1
ATOM 836 C C . GLY A 1 104 ? 17.923 10.189 -10.010 1.00 83.31 104 GLY A C 1
ATOM 837 O O . GLY A 1 104 ? 18.801 10.956 -10.395 1.00 83.31 104 GLY A O 1
ATOM 838 N N . ARG A 1 105 ? 16.637 10.557 -9.989 1.00 84.19 105 ARG A N 1
ATOM 839 C CA . ARG A 1 105 ? 16.132 11.909 -10.283 1.00 84.19 105 ARG A CA 1
ATOM 840 C C . ARG A 1 105 ? 15.909 12.743 -9.024 1.00 84.19 105 ARG A C 1
ATOM 842 O O . ARG A 1 105 ? 15.639 13.940 -9.147 1.00 84.19 105 ARG A O 1
ATOM 849 N N . LEU A 1 106 ? 16.008 12.155 -7.831 1.00 82.56 106 LEU A N 1
ATOM 850 C CA . LEU A 1 106 ? 15.840 12.895 -6.583 1.00 82.56 106 LEU A CA 1
ATOM 851 C C . LEU A 1 106 ? 16.889 14.012 -6.491 1.00 82.56 106 LEU A C 1
ATOM 853 O O . LEU A 1 106 ? 18.072 13.800 -6.747 1.00 82.56 106 LEU A O 1
ATOM 857 N N . GLY A 1 107 ? 16.436 15.223 -6.162 1.00 81.50 107 GLY A N 1
ATOM 858 C CA . GLY A 1 107 ? 17.283 16.420 -6.108 1.00 81.50 107 GLY A CA 1
ATOM 859 C C . GLY A 1 107 ? 17.528 17.114 -7.454 1.00 81.50 107 GLY A C 1
ATOM 860 O O . GLY A 1 107 ? 18.232 18.123 -7.484 1.00 81.50 107 GLY A O 1
ATOM 861 N N . SER A 1 108 ? 16.955 16.625 -8.560 1.00 86.62 108 SER A N 1
ATOM 862 C CA . SER A 1 108 ? 16.975 17.361 -9.832 1.00 86.62 108 SER A CA 1
ATOM 863 C C . SER A 1 108 ? 16.146 18.650 -9.755 1.00 86.62 108 SER A C 1
ATOM 865 O O . SER A 1 108 ? 15.133 18.722 -9.064 1.00 86.62 108 SER A O 1
ATOM 867 N N . SER A 1 109 ? 16.578 19.694 -10.469 1.00 90.94 109 SER A N 1
ATOM 868 C CA . SER A 1 109 ? 15.906 21.002 -10.460 1.00 90.94 109 SER A CA 1
ATOM 869 C C . SER A 1 109 ? 14.530 20.991 -11.130 1.00 90.94 109 SER A C 1
ATOM 871 O O . SER A 1 109 ? 13.746 21.909 -10.924 1.00 90.94 109 SER A O 1
ATOM 873 N N . ASP A 1 110 ? 14.256 19.988 -11.967 1.00 91.19 110 ASP A N 1
ATOM 874 C CA . ASP A 1 110 ? 13.003 19.816 -12.703 1.00 91.19 110 ASP A CA 1
ATOM 875 C C . ASP A 1 110 ? 12.065 18.782 -12.056 1.00 91.19 110 ASP A C 1
ATOM 877 O O . ASP A 1 110 ? 11.081 18.374 -12.675 1.00 91.19 110 ASP A O 1
ATOM 881 N N . ILE A 1 111 ? 12.350 18.361 -10.817 1.00 89.25 111 ILE A N 1
ATOM 882 C CA . ILE A 1 111 ? 11.659 17.247 -10.163 1.00 89.25 111 ILE A CA 1
ATOM 883 C C . ILE A 1 111 ? 10.145 17.451 -10.065 1.00 89.25 111 ILE A C 1
ATOM 885 O O . ILE A 1 111 ? 9.395 16.518 -10.337 1.00 89.25 111 ILE A O 1
ATOM 889 N N . ASP A 1 112 ? 9.684 18.671 -9.789 1.00 90.44 112 ASP A N 1
ATOM 890 C CA . ASP A 1 112 ? 8.252 18.972 -9.707 1.00 90.44 112 ASP A CA 1
ATOM 891 C C . ASP A 1 112 ? 7.551 18.717 -11.046 1.00 90.44 112 ASP A C 1
ATOM 893 O O . ASP A 1 112 ? 6.484 18.108 -11.087 1.00 90.44 112 ASP A O 1
ATOM 897 N N . ALA A 1 113 ? 8.171 19.113 -12.162 1.00 91.50 113 ALA A N 1
ATOM 898 C CA . ALA A 1 113 ? 7.622 18.878 -13.495 1.00 91.50 113 ALA A CA 1
ATOM 899 C C . ALA A 1 113 ? 7.581 17.380 -13.838 1.00 91.50 113 ALA A C 1
ATOM 901 O O . ALA A 1 113 ? 6.606 16.913 -14.428 1.00 91.50 113 ALA A O 1
ATOM 902 N N . VAL A 1 114 ? 8.601 16.617 -13.426 1.00 89.88 114 VAL A N 1
ATOM 903 C CA . VAL A 1 114 ? 8.637 15.152 -13.58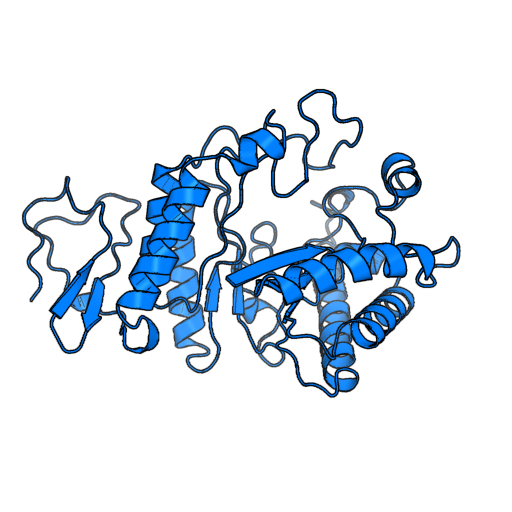2 1.00 89.88 114 VAL A CA 1
ATOM 904 C C . VAL A 1 114 ? 7.500 14.496 -12.806 1.00 89.88 114 VAL A C 1
ATOM 906 O O . VAL A 1 114 ? 6.776 13.678 -13.368 1.00 89.88 114 VAL A O 1
ATOM 909 N N . VAL A 1 115 ? 7.316 14.875 -11.538 1.00 91.75 115 VAL A N 1
ATOM 910 C CA . VAL A 1 115 ? 6.245 14.342 -10.687 1.00 91.75 115 VAL A CA 1
ATOM 911 C C . VAL A 1 115 ? 4.875 14.670 -11.279 1.00 91.75 115 VAL A C 1
ATOM 913 O O . VAL A 1 115 ? 4.023 13.789 -11.352 1.00 91.75 115 VAL A O 1
ATOM 916 N N . GLN A 1 116 ? 4.658 15.897 -11.765 1.00 92.19 116 GLN A N 1
ATOM 917 C CA . GLN A 1 116 ? 3.382 16.269 -12.386 1.00 92.19 116 GLN A CA 1
ATOM 918 C C . GLN A 1 116 ? 3.095 15.482 -13.671 1.00 92.19 116 GLN A C 1
ATOM 920 O O . GLN A 1 116 ? 1.982 14.983 -13.837 1.00 92.19 116 GLN A O 1
ATOM 925 N N . ALA A 1 117 ? 4.084 15.324 -14.555 1.00 91.69 117 ALA A N 1
ATOM 926 C CA . ALA A 1 117 ? 3.927 14.526 -15.771 1.00 91.69 117 ALA A CA 1
ATOM 927 C C . ALA A 1 117 ? 3.624 13.054 -15.447 1.00 91.69 117 ALA A C 1
ATOM 929 O O . ALA A 1 117 ? 2.732 12.454 -16.042 1.00 91.69 117 ALA A O 1
ATOM 930 N N . GLN A 1 118 ? 4.315 12.492 -14.453 1.00 93.12 118 GLN A N 1
ATOM 931 C CA . GLN A 1 118 ? 4.075 11.129 -13.992 1.00 93.12 118 GLN A CA 1
ATOM 932 C C . GLN A 1 118 ? 2.661 10.963 -13.430 1.00 93.12 118 GLN A C 1
ATOM 934 O O . GLN A 1 118 ? 1.968 10.018 -13.797 1.00 93.12 118 GLN A O 1
ATOM 939 N N . LEU A 1 119 ? 2.201 11.887 -12.580 1.00 94.19 119 LEU A N 1
ATOM 940 C CA . LEU A 1 119 ? 0.844 11.845 -12.032 1.00 94.19 119 LEU A CA 1
ATOM 941 C C . LEU A 1 119 ? -0.222 11.903 -13.125 1.00 94.19 119 LEU A C 1
ATOM 943 O O . LEU A 1 119 ? -1.232 11.211 -13.010 1.00 94.19 119 LEU A O 1
ATOM 947 N N . GLU A 1 120 ? 0.002 12.673 -14.190 1.00 94.62 120 GLU A N 1
ATOM 948 C CA . GLU A 1 120 ? -0.902 12.695 -15.340 1.00 94.62 120 GLU A CA 1
ATOM 949 C C . GLU A 1 120 ? -0.979 11.329 -16.030 1.00 94.62 120 GLU A C 1
ATOM 951 O O . GLU A 1 120 ? -2.069 10.815 -16.282 1.00 94.62 120 GLU A O 1
ATOM 956 N N . ASP A 1 121 ? 0.158 10.674 -16.249 1.00 95.44 121 ASP A N 1
ATOM 957 C CA . ASP A 1 121 ? 0.162 9.320 -16.796 1.00 95.44 121 ASP A CA 1
ATOM 958 C C . ASP A 1 121 ? -0.512 8.304 -15.858 1.00 95.44 121 ASP A C 1
ATOM 960 O O . ASP A 1 121 ? -1.267 7.447 -16.326 1.00 95.44 121 ASP A O 1
ATOM 964 N N . ILE A 1 122 ? -0.344 8.421 -14.536 1.00 95.50 122 ILE A N 1
ATOM 965 C CA . ILE A 1 122 ? -1.060 7.560 -13.581 1.00 95.50 122 ILE A CA 1
ATOM 966 C C . ILE A 1 122 ? -2.575 7.825 -13.618 1.00 95.50 122 ILE A C 1
ATOM 968 O O . ILE A 1 122 ? -3.357 6.875 -13.553 1.00 95.50 122 ILE A O 1
ATOM 972 N N . ARG A 1 123 ? -3.027 9.076 -13.794 1.00 95.56 123 ARG A N 1
ATOM 973 C CA . ARG A 1 123 ? -4.460 9.395 -13.984 1.00 95.56 123 ARG A CA 1
ATOM 974 C C . ARG A 1 123 ? -5.012 8.783 -15.266 1.00 95.56 123 ARG A C 1
ATOM 976 O O . ARG A 1 123 ? -6.124 8.244 -15.267 1.00 95.56 123 ARG A O 1
ATOM 983 N N . ARG A 1 124 ? -4.227 8.802 -16.346 1.00 95.56 124 ARG A N 1
ATOM 984 C CA . ARG A 1 124 ? -4.573 8.124 -17.604 1.00 95.56 124 ARG A CA 1
ATOM 985 C C . ARG A 1 124 ? -4.682 6.613 -17.411 1.00 95.56 124 ARG A C 1
ATOM 987 O O . ARG A 1 124 ? -5.631 6.021 -17.920 1.00 95.56 124 ARG A O 1
ATOM 994 N N . LEU A 1 125 ? -3.779 5.998 -16.642 1.00 95.56 125 LEU A N 1
ATOM 995 C CA . LEU A 1 125 ? -3.877 4.580 -16.279 1.00 95.56 125 LEU A CA 1
ATOM 996 C C . LEU A 1 125 ? -5.124 4.288 -15.442 1.00 95.56 125 LEU A C 1
ATOM 998 O O . LEU A 1 125 ? -5.848 3.354 -15.765 1.00 95.56 125 LEU A O 1
ATOM 1002 N N . ALA A 1 126 ? -5.433 5.097 -14.426 1.00 95.81 126 ALA A N 1
ATOM 1003 C CA . ALA A 1 126 ? -6.643 4.920 -13.619 1.00 95.81 126 ALA A CA 1
ATOM 1004 C C . ALA A 1 126 ? -7.920 4.983 -14.468 1.00 95.81 126 ALA A C 1
ATOM 1006 O O . ALA A 1 126 ? -8.791 4.118 -14.359 1.00 95.81 126 ALA A O 1
ATOM 1007 N N . SER A 1 127 ? -7.993 5.960 -15.375 1.00 95.38 127 SER A N 1
ATOM 1008 C CA . SER A 1 127 ? -9.094 6.088 -16.335 1.00 95.38 127 SER A CA 1
ATOM 1009 C C . SER A 1 127 ? -9.176 4.879 -17.268 1.00 95.38 127 SER A C 1
ATOM 1011 O O . SER A 1 127 ? -10.260 4.340 -17.490 1.00 95.38 127 SER A O 1
ATOM 1013 N N . PHE A 1 128 ? -8.034 4.413 -17.781 1.00 96.94 128 PHE A N 1
ATOM 1014 C CA . PHE A 1 128 ? -7.957 3.227 -18.630 1.00 96.94 128 PHE A CA 1
ATOM 1015 C C . PHE A 1 128 ? -8.457 1.975 -17.899 1.00 96.94 128 PHE A C 1
ATOM 1017 O O . PHE A 1 128 ? -9.298 1.259 -18.441 1.00 96.94 128 PHE A O 1
ATOM 1024 N N . VAL A 1 129 ? -8.002 1.739 -16.664 1.00 96.62 129 VAL A N 1
ATOM 1025 C CA . VAL A 1 129 ? -8.431 0.600 -15.840 1.00 96.62 129 VAL A CA 1
ATOM 1026 C C . VAL A 1 129 ? -9.935 0.653 -15.596 1.00 96.62 129 VAL A C 1
ATOM 1028 O O . VAL A 1 129 ? -10.618 -0.334 -15.856 1.00 96.62 129 VAL A O 1
ATOM 1031 N N . ARG A 1 130 ? -10.479 1.814 -15.202 1.00 95.38 130 ARG A N 1
ATOM 1032 C CA . ARG A 1 130 ? -11.925 1.982 -14.994 1.00 95.38 130 ARG A CA 1
ATOM 1033 C C . ARG A 1 130 ? -12.742 1.664 -16.245 1.00 95.38 130 ARG A C 1
ATOM 1035 O O . ARG A 1 130 ? -13.806 1.067 -16.135 1.00 95.38 130 ARG A O 1
ATOM 1042 N N . GLN A 1 131 ? -12.272 2.085 -17.417 1.00 96.31 131 GLN A N 1
ATOM 1043 C CA . GLN A 1 131 ? -12.978 1.866 -18.682 1.00 96.31 131 GLN A CA 1
ATOM 1044 C C . GLN A 1 131 ? -12.964 0.400 -19.130 1.00 96.31 131 GLN A C 1
ATOM 1046 O O . GLN A 1 131 ? -13.886 -0.024 -19.824 1.00 96.31 131 GLN A O 1
ATOM 1051 N N . HIS A 1 132 ? -11.927 -0.359 -18.766 1.00 97.25 132 HIS A N 1
ATOM 1052 C CA . HIS A 1 132 ? -11.718 -1.721 -19.265 1.00 97.25 132 HIS A CA 1
ATOM 1053 C C . HIS A 1 132 ? -12.086 -2.815 -18.257 1.00 97.25 132 HIS A C 1
ATOM 1055 O O . HIS A 1 132 ? -12.310 -3.952 -18.672 1.00 97.25 132 HIS A O 1
ATOM 1061 N N . ASP A 1 133 ? -12.188 -2.508 -16.962 1.00 97.38 133 ASP A N 1
ATOM 1062 C CA . ASP A 1 133 ? -12.714 -3.444 -15.969 1.00 97.38 133 ASP A CA 1
ATOM 1063 C C . ASP A 1 133 ? -14.249 -3.385 -15.887 1.00 97.38 133 ASP A C 1
ATOM 1065 O O . ASP A 1 133 ? -14.837 -2.590 -15.151 1.00 97.38 133 ASP A O 1
ATOM 1069 N N . THR A 1 134 ? -14.915 -4.287 -16.610 1.00 94.75 134 THR A N 1
ATOM 1070 C CA . THR A 1 134 ? -16.383 -4.391 -16.621 1.00 94.75 134 THR A CA 1
ATOM 1071 C C . THR A 1 134 ? -16.984 -4.917 -15.317 1.00 94.75 134 THR A C 1
ATOM 1073 O O . THR A 1 134 ? -18.198 -4.829 -15.140 1.00 94.75 134 THR A O 1
ATOM 1076 N N . TYR A 1 135 ? -16.173 -5.488 -14.422 1.00 97.19 135 TYR A N 1
ATOM 1077 C CA . TYR A 1 135 ? -16.628 -5.987 -13.121 1.00 97.19 135 TYR A CA 1
ATOM 1078 C C . TYR A 1 135 ? -16.647 -4.896 -12.047 1.00 97.19 135 TYR A C 1
ATOM 1080 O O . TYR A 1 135 ? -17.183 -5.133 -10.965 1.00 97.19 135 TYR A O 1
ATOM 1088 N N . LEU A 1 136 ? -16.127 -3.701 -12.361 1.00 95.06 136 LEU A N 1
ATOM 1089 C CA . LEU A 1 136 ? -16.101 -2.541 -11.471 1.00 95.06 136 LEU A CA 1
ATOM 1090 C C . LEU A 1 136 ? -15.406 -2.846 -10.135 1.00 95.06 136 LEU A C 1
ATOM 1092 O O . LEU A 1 136 ? -15.888 -2.439 -9.076 1.00 95.06 136 LEU A O 1
ATOM 1096 N N . ASN A 1 137 ? -14.279 -3.566 -10.175 1.00 97.88 137 ASN A N 1
ATOM 1097 C CA . ASN A 1 137 ? -13.494 -3.788 -8.966 1.00 97.88 137 ASN A CA 1
ATOM 1098 C C . ASN A 1 137 ? -12.973 -2.445 -8.412 1.00 97.88 137 ASN A C 1
ATOM 1100 O O . ASN A 1 137 ? -12.717 -1.522 -9.198 1.00 97.88 137 ASN A O 1
ATOM 1104 N N . PRO A 1 138 ? -12.787 -2.320 -7.082 1.00 97.50 138 PRO A N 1
ATOM 1105 C CA . PRO A 1 138 ? -12.331 -1.078 -6.472 1.00 97.50 138 PRO A CA 1
ATOM 1106 C C . PRO A 1 138 ? -10.973 -0.621 -7.009 1.00 97.50 138 PRO A C 1
ATOM 1108 O O . PRO A 1 138 ? -10.036 -1.418 -7.091 1.00 97.50 138 PRO A O 1
ATOM 1111 N N . ILE A 1 139 ? -10.858 0.670 -7.315 1.00 96.69 139 ILE A N 1
ATOM 1112 C CA . ILE A 1 139 ? -9.619 1.312 -7.764 1.00 96.69 139 ILE A CA 1
ATOM 1113 C C . ILE A 1 139 ? -9.045 2.202 -6.657 1.00 96.69 139 ILE A C 1
ATOM 1115 O O . ILE A 1 139 ? -9.753 2.984 -6.028 1.00 96.69 139 ILE A O 1
ATOM 1119 N N . ALA A 1 140 ? -7.739 2.107 -6.455 1.00 96.81 140 ALA A N 1
ATOM 1120 C CA . ALA A 1 140 ? -6.932 2.873 -5.523 1.00 96.81 140 ALA A CA 1
ATOM 1121 C C . ALA A 1 140 ? -5.641 3.353 -6.208 1.00 96.81 140 ALA A C 1
ATOM 1123 O O . ALA A 1 140 ? -5.242 2.851 -7.260 1.00 96.81 140 ALA A O 1
ATOM 1124 N N . ALA A 1 141 ? -4.951 4.292 -5.571 1.00 96.38 141 ALA A N 1
ATOM 1125 C CA . ALA A 1 141 ? -3.569 4.657 -5.865 1.00 96.38 141 ALA A CA 1
ATOM 1126 C C . ALA A 1 141 ? -2.821 4.751 -4.536 1.00 96.38 141 ALA A C 1
ATOM 1128 O O . ALA A 1 141 ? -3.427 5.116 -3.533 1.00 96.38 141 ALA A O 1
ATOM 1129 N N . HIS A 1 142 ? -1.532 4.430 -4.511 1.00 97.12 142 HIS A N 1
ATOM 1130 C CA . HIS A 1 142 ? -0.737 4.527 -3.292 1.00 97.12 142 HIS A CA 1
ATOM 1131 C C . HIS A 1 142 ? 0.033 5.854 -3.268 1.00 97.12 142 HIS A C 1
ATOM 1133 O O . HIS A 1 142 ? 0.692 6.160 -4.266 1.00 97.12 142 HIS A O 1
ATOM 1139 N N . PRO A 1 143 ? -0.037 6.655 -2.190 1.00 96.56 143 PRO A N 1
ATOM 1140 C CA . PRO A 1 143 ? 0.685 7.926 -2.110 1.00 96.56 143 PRO A CA 1
ATOM 1141 C C . PRO A 1 143 ? 2.184 7.716 -1.858 1.00 96.56 143 PRO A C 1
ATOM 1143 O O . PRO A 1 143 ? 2.631 6.577 -1.848 1.00 96.56 143 PRO A O 1
ATOM 1146 N N . CYS A 1 144 ? 2.968 8.792 -1.713 1.00 93.44 144 CYS A N 1
ATOM 1147 C CA . CYS A 1 144 ? 4.398 8.722 -1.381 1.00 93.44 144 CYS A CA 1
ATOM 1148 C C . CYS A 1 144 ? 4.830 9.889 -0.465 1.00 93.44 144 CYS A C 1
ATOM 1150 O O . CYS A 1 144 ? 5.027 11.018 -0.949 1.00 93.44 144 CYS A O 1
ATOM 1152 N N . PRO A 1 145 ? 5.066 9.641 0.839 1.00 86.25 145 PRO A N 1
ATOM 1153 C CA . PRO A 1 145 ? 5.472 10.667 1.798 1.00 86.25 145 PRO A CA 1
ATOM 1154 C C . PRO A 1 145 ? 6.798 11.333 1.448 1.00 86.25 145 PRO A C 1
ATOM 1156 O O . PRO A 1 145 ? 6.991 12.508 1.755 1.00 86.25 145 PRO A O 1
ATOM 1159 N N . GLY A 1 146 ? 7.695 10.623 0.751 1.00 81.69 146 GLY A N 1
ATOM 1160 C CA . GLY A 1 146 ? 8.961 11.174 0.253 1.00 81.69 146 GLY A CA 1
ATOM 1161 C C . GLY A 1 146 ? 8.788 12.358 -0.706 1.00 81.69 146 GLY A C 1
ATOM 1162 O O . GLY A 1 146 ? 9.723 13.126 -0.909 1.00 81.69 146 GLY A O 1
ATOM 1163 N N . THR A 1 147 ? 7.582 12.540 -1.246 1.00 80.12 147 THR A N 1
ATOM 1164 C CA . THR A 1 147 ? 7.199 13.656 -2.127 1.00 80.12 147 THR A CA 1
ATOM 1165 C C . THR A 1 147 ? 6.125 14.562 -1.514 1.00 80.12 147 THR A C 1
ATOM 1167 O O . THR A 1 147 ? 5.514 15.359 -2.216 1.00 80.12 147 THR A O 1
ATOM 1170 N N . GLY A 1 148 ? 5.890 14.447 -0.202 1.00 84.50 148 GLY A N 1
ATOM 1171 C CA . GLY A 1 148 ? 4.945 15.286 0.540 1.00 84.50 148 GLY A CA 1
ATOM 1172 C C . GLY A 1 148 ? 3.494 14.800 0.538 1.00 84.50 148 GLY A C 1
ATOM 1173 O O . GLY A 1 148 ? 2.654 15.448 1.154 1.00 84.50 148 GLY A O 1
ATOM 1174 N N . PHE A 1 149 ? 3.192 13.663 -0.095 1.00 89.31 149 PHE A N 1
ATOM 1175 C CA . PHE A 1 149 ? 1.836 13.114 -0.158 1.00 89.31 149 PHE A CA 1
ATOM 1176 C C . PHE A 1 149 ? 1.701 11.903 0.760 1.00 89.31 149 PHE A C 1
ATOM 1178 O O . PHE A 1 149 ? 2.303 10.863 0.511 1.00 89.31 149 PHE A O 1
ATOM 1185 N N . VAL A 1 150 ? 0.895 12.023 1.812 1.00 94.62 150 VAL A N 1
ATOM 1186 C CA . VAL A 1 150 ? 0.605 10.913 2.742 1.00 94.62 150 VAL A CA 1
ATOM 1187 C C . VAL A 1 150 ? -0.735 10.238 2.448 1.00 94.62 150 VAL A C 1
ATOM 1189 O O . VAL A 1 150 ? -0.972 9.132 2.928 1.00 94.62 150 VAL A O 1
ATOM 1192 N N . SER A 1 151 ? -1.597 10.876 1.647 1.00 96.62 151 SER A N 1
ATOM 1193 C CA . SER A 1 151 ? -2.905 10.371 1.229 1.00 96.62 151 SER A CA 1
ATOM 1194 C C . SER A 1 151 ? -3.026 10.365 -0.290 1.00 96.62 151 SER A C 1
ATOM 1196 O O . SER A 1 151 ? -2.683 11.336 -0.963 1.00 96.62 151 SER A O 1
ATOM 1198 N N . SER A 1 152 ? -3.575 9.287 -0.851 1.00 96.31 152 SER A N 1
ATOM 1199 C CA . SER A 1 152 ? -3.836 9.194 -2.293 1.00 96.31 152 SER A CA 1
ATOM 1200 C C . SER A 1 152 ? -4.839 10.243 -2.780 1.00 96.31 152 SER A C 1
ATOM 1202 O O . SER A 1 152 ? -4.850 10.610 -3.957 1.00 96.31 152 SER A O 1
ATOM 1204 N N . LEU A 1 153 ? -5.666 10.758 -1.865 1.00 92.69 153 LEU A N 1
ATOM 1205 C CA . LEU A 1 153 ? -6.646 11.803 -2.136 1.00 92.69 153 LEU A CA 1
ATOM 1206 C C . LEU A 1 153 ? -5.997 13.135 -2.542 1.00 92.69 153 LEU A C 1
ATOM 1208 O O . LEU A 1 153 ? -6.613 13.934 -3.243 1.00 92.69 153 LEU A O 1
ATOM 1212 N N . ASP A 1 154 ? -4.746 13.364 -2.149 1.00 89.75 154 ASP A N 1
ATOM 1213 C CA . ASP A 1 154 ? -4.006 14.579 -2.504 1.00 89.75 154 ASP A CA 1
ATOM 1214 C C . ASP A 1 154 ? -3.584 14.591 -3.982 1.00 89.75 154 ASP A C 1
ATOM 1216 O O . ASP A 1 154 ? -3.183 15.619 -4.523 1.00 89.75 154 ASP A O 1
ATOM 1220 N N . GLN A 1 155 ? -3.692 13.440 -4.649 1.00 90.06 155 GLN A N 1
ATOM 1221 C CA . GLN A 1 155 ? -3.208 13.218 -6.008 1.00 90.06 155 GLN A CA 1
ATOM 1222 C C . GLN A 1 155 ? -4.336 12.805 -6.967 1.00 90.06 155 GLN A C 1
ATOM 1224 O O . GLN A 1 155 ? -4.289 13.142 -8.157 1.00 90.06 155 GLN A O 1
ATOM 1229 N N . PHE A 1 156 ? -5.359 12.110 -6.454 1.00 88.00 156 PHE A N 1
ATOM 1230 C CA . PHE A 1 156 ? -6.430 11.479 -7.233 1.00 88.00 156 PHE A CA 1
ATOM 1231 C C . PHE A 1 156 ? -7.808 11.680 -6.590 1.00 88.00 156 PHE A C 1
ATOM 1233 O O . PHE A 1 156 ? -8.439 10.726 -6.141 1.00 88.00 156 PHE A O 1
ATOM 1240 N N . GLU A 1 157 ? -8.306 12.915 -6.567 1.00 78.69 157 GLU A N 1
ATOM 1241 C CA . GLU A 1 157 ? -9.590 13.208 -5.922 1.00 78.69 157 GLU A CA 1
ATOM 1242 C C . GLU A 1 157 ? -10.767 12.452 -6.571 1.00 78.69 157 GLU A C 1
ATOM 1244 O O . GLU A 1 157 ? -11.494 11.750 -5.883 1.00 78.69 157 GLU A O 1
ATOM 1249 N N . GLU A 1 158 ? -10.930 12.476 -7.895 1.00 78.06 158 GLU A N 1
ATOM 1250 C CA . GLU A 1 158 ? -12.167 11.972 -8.535 1.00 78.06 158 GLU A CA 1
ATOM 1251 C C . GLU A 1 158 ? -12.134 10.510 -9.039 1.00 78.06 158 GLU A C 1
ATOM 1253 O O . GLU A 1 158 ? -13.070 10.070 -9.700 1.00 78.06 158 GLU A O 1
ATOM 1258 N N . HIS A 1 159 ? -11.081 9.731 -8.757 1.00 76.56 159 HIS A N 1
ATOM 1259 C CA . HIS A 1 159 ? -10.828 8.465 -9.480 1.00 76.56 159 HIS A CA 1
ATOM 1260 C C . HIS A 1 159 ? -10.767 7.203 -8.607 1.00 76.56 159 HIS A C 1
ATOM 1262 O O . HIS A 1 159 ? -10.615 6.103 -9.146 1.00 76.56 159 HIS A O 1
ATOM 1268 N N . LEU A 1 160 ? -10.859 7.341 -7.283 1.00 90.31 160 LEU A N 1
ATOM 1269 C CA . LEU A 1 160 ? -10.594 6.252 -6.342 1.00 90.31 160 LEU A CA 1
ATOM 1270 C C . LEU A 1 160 ? -11.863 5.801 -5.604 1.00 90.31 160 LEU A C 1
ATOM 1272 O O . LEU A 1 160 ? -12.613 6.628 -5.093 1.00 90.31 160 LEU A O 1
ATOM 1276 N N . ASP A 1 161 ? -12.041 4.484 -5.491 1.00 95.94 161 ASP A N 1
ATOM 1277 C CA . ASP A 1 161 ? -13.053 3.832 -4.642 1.00 95.94 161 ASP A CA 1
ATOM 1278 C C . ASP A 1 161 ? -12.515 3.517 -3.237 1.00 95.94 161 ASP A C 1
ATOM 1280 O O . ASP A 1 161 ? -13.254 3.078 -2.357 1.00 95.94 161 ASP A O 1
ATOM 1284 N N . LEU A 1 162 ? -11.207 3.689 -3.040 1.00 95.94 162 LEU A N 1
ATOM 1285 C CA . LEU A 1 162 ? -10.498 3.438 -1.795 1.00 95.94 162 LEU A CA 1
ATOM 1286 C C . LEU A 1 162 ? -9.369 4.461 -1.654 1.00 95.94 162 LEU A C 1
ATOM 1288 O O . LEU A 1 162 ? -8.494 4.556 -2.518 1.00 95.94 162 LEU A O 1
ATOM 1292 N N . ILE A 1 163 ? -9.368 5.202 -0.548 1.00 97.69 163 ILE A N 1
ATOM 1293 C CA . ILE A 1 163 ? -8.279 6.115 -0.202 1.00 97.69 163 ILE A CA 1
ATOM 1294 C C . ILE A 1 163 ? -7.214 5.319 0.545 1.00 97.69 163 ILE A C 1
ATOM 1296 O O . ILE A 1 163 ? -7.492 4.701 1.575 1.00 97.69 163 ILE A O 1
ATOM 1300 N N . MET A 1 164 ? -5.988 5.347 0.032 1.00 98.19 164 MET A N 1
ATOM 1301 C CA . MET A 1 164 ? -4.836 4.747 0.694 1.00 98.19 164 MET A CA 1
ATOM 1302 C C . MET A 1 164 ? -4.000 5.824 1.370 1.00 98.19 164 MET A C 1
ATOM 1304 O O . MET A 1 164 ? -3.739 6.877 0.786 1.00 98.19 164 MET A O 1
ATOM 1308 N N . LEU A 1 165 ? -3.550 5.529 2.585 1.00 98.12 165 LEU A N 1
ATOM 1309 C CA . LEU A 1 165 ? -2.531 6.303 3.283 1.00 98.12 165 LEU A CA 1
ATOM 1310 C C . LEU A 1 165 ? -1.207 5.534 3.298 1.00 98.12 165 LEU A C 1
ATOM 1312 O O . LEU A 1 165 ? -1.210 4.318 3.501 1.00 98.12 165 LEU A O 1
ATOM 1316 N N . GLN A 1 166 ? -0.098 6.254 3.165 1.00 97.25 166 GLN A N 1
ATOM 1317 C CA . GLN A 1 166 ? 1.243 5.784 3.519 1.00 97.25 166 GLN A CA 1
ATOM 1318 C C . GLN A 1 166 ? 1.775 6.753 4.564 1.00 97.25 166 GLN A C 1
ATOM 1320 O O . GLN A 1 166 ? 1.899 7.949 4.316 1.00 97.25 166 GLN A O 1
ATOM 1325 N N . THR A 1 167 ? 2.029 6.255 5.766 1.00 95.12 167 THR A N 1
ATOM 1326 C CA . THR A 1 167 ? 2.352 7.105 6.923 1.00 95.12 167 THR A CA 1
ATOM 1327 C C . THR A 1 167 ? 3.652 6.684 7.593 1.00 95.12 167 THR A C 1
ATOM 1329 O O . THR A 1 167 ? 4.151 7.395 8.466 1.00 95.12 167 THR A O 1
ATOM 1332 N N . GLY A 1 168 ? 4.188 5.517 7.224 1.00 92.88 168 GLY A N 1
ATOM 1333 C CA . GLY A 1 168 ? 5.472 5.011 7.693 1.00 92.88 168 GLY A CA 1
ATOM 1334 C C . GLY A 1 168 ? 6.681 5.850 7.243 1.00 92.88 168 GLY A C 1
ATOM 1335 O O . GLY A 1 168 ? 6.556 6.845 6.539 1.00 92.88 168 GLY A O 1
ATOM 1336 N N . HIS A 1 169 ? 7.899 5.516 7.668 1.00 93.12 169 HIS A N 1
ATOM 1337 C CA . HIS A 1 169 ? 8.273 4.388 8.534 1.00 93.12 169 HIS A CA 1
ATOM 1338 C C . HIS A 1 169 ? 9.004 4.835 9.810 1.00 93.12 169 HIS A C 1
ATOM 1340 O O . HIS A 1 169 ? 10.049 4.298 10.171 1.00 93.12 169 HIS A O 1
ATOM 1346 N N . ARG A 1 170 ? 8.489 5.860 10.498 1.00 90.31 170 ARG A N 1
ATOM 1347 C CA . ARG A 1 170 ? 9.142 6.451 11.679 1.00 90.31 170 ARG A CA 1
ATOM 1348 C C . ARG A 1 170 ? 8.612 5.889 13.003 1.00 90.31 170 ARG A C 1
ATOM 1350 O O . ARG A 1 170 ? 8.615 6.591 14.015 1.00 90.31 170 ARG A O 1
ATOM 1357 N N . GLY A 1 171 ? 8.156 4.636 13.004 1.00 87.50 171 GLY A N 1
ATOM 1358 C CA . GLY A 1 171 ? 7.602 3.946 14.169 1.00 87.50 171 GLY A CA 1
ATOM 1359 C C . GLY A 1 171 ? 6.520 4.769 14.842 1.00 87.50 171 GLY A C 1
ATOM 1360 O O . GLY A 1 171 ? 5.603 5.272 14.189 1.00 87.50 171 GLY A O 1
ATOM 1361 N N . GLN A 1 172 ? 6.663 4.970 16.147 1.00 84.12 172 GLN A N 1
ATOM 1362 C CA . GLN A 1 172 ? 5.700 5.750 16.911 1.00 84.12 172 GLN A CA 1
ATOM 1363 C C . GLN A 1 172 ? 5.515 7.203 16.403 1.00 84.12 172 GLN A C 1
ATOM 1365 O O . GLN A 1 172 ? 4.440 7.789 16.522 1.00 84.12 172 GLN A O 1
ATOM 1370 N N . TRP A 1 173 ? 6.528 7.796 15.764 1.00 86.62 173 TRP A N 1
ATOM 1371 C CA . TRP A 1 173 ? 6.439 9.162 15.232 1.00 86.62 173 TRP A CA 1
ATOM 1372 C C . TRP A 1 173 ? 5.542 9.273 13.995 1.00 86.62 173 TRP A C 1
ATOM 1374 O O . TRP A 1 173 ? 5.114 10.371 13.650 1.00 86.62 173 TRP A O 1
ATOM 1384 N N . SER A 1 174 ? 5.229 8.150 13.344 1.00 89.56 174 SER A N 1
ATOM 1385 C CA . SER A 1 174 ? 4.275 8.091 12.232 1.00 89.56 174 SER A CA 1
ATOM 1386 C C . SER A 1 174 ? 2.813 8.130 12.691 1.00 89.56 174 SER A C 1
ATOM 1388 O O . SER A 1 174 ? 1.929 8.386 11.877 1.00 89.56 174 SER A O 1
ATOM 1390 N N . ILE A 1 175 ? 2.531 7.889 13.976 1.00 86.69 175 ILE A N 1
ATOM 1391 C CA . ILE A 1 175 ? 1.159 7.783 14.493 1.00 86.69 175 ILE A CA 1
ATOM 1392 C C . ILE A 1 175 ? 0.384 9.106 14.381 1.00 86.69 175 ILE A C 1
ATOM 1394 O O . ILE A 1 175 ? -0.732 9.061 13.862 1.00 86.69 175 ILE A O 1
ATOM 1398 N N . PRO A 1 176 ? 0.905 10.274 14.824 1.00 85.19 176 PRO A N 1
ATOM 1399 C CA . PRO A 1 176 ? 0.140 11.519 14.744 1.00 85.19 176 PRO A CA 1
ATOM 1400 C C . PRO A 1 176 ? -0.167 11.900 13.293 1.00 85.19 176 PRO A C 1
ATOM 1402 O O . PRO A 1 176 ? -1.300 12.251 12.980 1.00 85.19 176 PRO A O 1
ATOM 1405 N N . VAL A 1 177 ? 0.809 11.711 12.396 1.00 89.75 177 VAL A N 1
ATOM 1406 C CA . VAL A 1 177 ? 0.649 11.920 10.947 1.00 89.75 177 VAL A CA 1
ATOM 1407 C C . VAL A 1 177 ? -0.449 11.016 10.390 1.00 89.75 177 VAL A C 1
ATOM 1409 O O . VAL A 1 177 ? -1.308 11.470 9.641 1.00 89.75 177 VAL A O 1
ATOM 1412 N N . ALA A 1 178 ? -0.464 9.740 10.783 1.00 92.06 178 ALA A N 1
ATOM 1413 C CA . ALA A 1 178 ? -1.497 8.809 10.352 1.00 92.06 178 ALA A CA 1
ATOM 1414 C C . ALA A 1 178 ? -2.891 9.198 10.856 1.00 92.06 178 ALA A C 1
ATOM 1416 O O . ALA A 1 178 ? -3.877 9.032 10.139 1.00 92.06 178 ALA A O 1
ATOM 1417 N N . HIS A 1 179 ? -2.991 9.690 12.091 1.00 88.00 179 HIS A N 1
ATOM 1418 C CA . HIS A 1 179 ? -4.260 10.128 12.665 1.00 88.00 179 HIS A CA 1
ATOM 1419 C C . HIS A 1 179 ? -4.807 11.367 11.941 1.00 88.00 179 HIS A C 1
ATOM 1421 O O . HIS A 1 179 ? -5.972 11.378 11.546 1.00 88.00 179 HIS A O 1
ATOM 1427 N N . GLU A 1 180 ? -3.958 12.366 11.696 1.00 89.50 180 GLU A N 1
ATOM 1428 C CA . GLU A 1 180 ? -4.317 13.583 10.962 1.00 89.50 180 GLU A CA 1
ATOM 1429 C C . GLU A 1 180 ? -4.707 13.284 9.506 1.00 89.50 180 GLU A C 1
ATOM 1431 O O . GLU A 1 180 ? -5.739 13.761 9.028 1.00 89.50 180 GLU A O 1
ATOM 1436 N N . ALA A 1 181 ? -3.938 12.435 8.816 1.00 94.12 181 ALA A N 1
ATOM 1437 C CA . ALA A 1 181 ? -4.230 12.030 7.443 1.00 94.12 181 ALA A CA 1
ATOM 1438 C C . ALA A 1 181 ? -5.573 11.286 7.335 1.00 94.12 181 ALA A C 1
ATOM 1440 O O . ALA A 1 181 ? -6.353 11.542 6.417 1.00 94.12 181 ALA A O 1
ATOM 1441 N N . LEU A 1 182 ? -5.877 10.407 8.298 1.00 93.62 182 LEU A N 1
ATOM 1442 C CA . LEU A 1 182 ? -7.163 9.713 8.374 1.00 93.62 182 LEU A CA 1
ATOM 1443 C C . LEU A 1 182 ? -8.322 10.687 8.609 1.00 93.62 182 LEU A C 1
ATOM 1445 O O . LEU A 1 182 ? -9.327 10.611 7.901 1.00 93.62 182 LEU A O 1
ATOM 1449 N N . ALA A 1 183 ? -8.194 11.591 9.583 1.00 90.56 183 ALA A N 1
ATOM 1450 C CA . ALA A 1 183 ? -9.228 12.578 9.887 1.00 90.56 183 ALA A CA 1
ATOM 1451 C C . ALA A 1 183 ? -9.517 13.468 8.669 1.00 90.56 183 ALA A C 1
ATOM 1453 O O . ALA A 1 183 ? -10.669 13.583 8.252 1.00 90.56 183 ALA A O 1
ATOM 1454 N N . THR A 1 184 ? -8.463 13.987 8.037 1.00 93.25 184 THR A N 1
ATOM 1455 C CA . THR A 1 184 ? -8.554 14.839 6.843 1.00 93.25 184 THR A CA 1
ATOM 1456 C C . THR A 1 184 ? -9.203 14.106 5.669 1.00 93.25 184 THR A C 1
ATOM 1458 O O . THR A 1 184 ? -10.094 14.642 5.013 1.00 93.25 184 THR A O 1
ATOM 1461 N N . ALA A 1 185 ? -8.796 12.861 5.396 1.00 94.62 185 ALA A N 1
ATOM 1462 C CA . ALA A 1 185 ? -9.374 12.072 4.310 1.00 94.62 185 ALA A CA 1
ATOM 1463 C C . ALA A 1 185 ? -10.870 11.797 4.533 1.00 94.62 185 ALA A C 1
ATOM 1465 O O . ALA A 1 185 ? -11.666 11.944 3.604 1.00 94.62 185 ALA A O 1
ATOM 1466 N N . ARG A 1 186 ? -11.263 11.455 5.768 1.00 91.94 186 ARG A N 1
ATOM 1467 C CA . ARG A 1 186 ? -12.666 11.202 6.133 1.00 91.94 186 ARG A CA 1
ATOM 1468 C C . ARG A 1 186 ? -13.525 12.463 6.108 1.00 91.94 186 ARG A C 1
ATOM 1470 O O . ARG A 1 186 ? -14.709 12.364 5.809 1.00 91.94 186 ARG A O 1
ATOM 1477 N N . GLU A 1 187 ? -12.959 13.624 6.425 1.00 92.88 187 GLU A N 1
ATOM 1478 C CA . GLU A 1 187 ? -13.660 14.905 6.307 1.00 92.88 187 GLU A CA 1
ATOM 1479 C C . GLU A 1 187 ? -13.885 15.279 4.840 1.00 92.88 187 GLU A C 1
ATOM 1481 O O . GLU A 1 187 ? -14.995 15.645 4.455 1.00 92.88 187 GLU A O 1
ATOM 1486 N N . ARG A 1 188 ? -12.850 15.144 4.005 1.00 94.25 188 ARG A N 1
ATOM 1487 C CA . ARG A 1 188 ? -12.921 15.509 2.586 1.00 94.25 188 ARG A CA 1
ATOM 1488 C C . ARG A 1 188 ? -13.823 14.579 1.775 1.00 94.25 188 ARG A C 1
ATOM 1490 O O . ARG A 1 188 ? -14.507 15.056 0.875 1.00 94.25 188 ARG A O 1
ATOM 1497 N N . ARG A 1 189 ? -13.797 13.270 2.052 1.00 94.25 189 ARG A N 1
ATOM 1498 C CA . ARG A 1 189 ? -14.512 12.226 1.289 1.00 94.25 189 ARG A CA 1
ATOM 1499 C C . ARG A 1 189 ? -15.130 11.171 2.218 1.00 94.25 189 ARG A C 1
ATOM 1501 O O . ARG A 1 189 ? -14.667 10.030 2.250 1.00 94.25 189 ARG A O 1
ATOM 1508 N N . PRO A 1 190 ? -16.164 11.532 2.997 1.00 91.94 190 PRO A N 1
ATOM 1509 C CA . PRO A 1 190 ? -16.757 10.650 4.006 1.00 91.94 190 PRO A CA 1
ATOM 1510 C C . PRO A 1 190 ? -17.393 9.375 3.435 1.00 91.94 190 PRO A C 1
ATOM 1512 O O . PRO A 1 190 ? -17.614 8.418 4.176 1.00 91.94 190 PRO A O 1
ATOM 1515 N N . GLU A 1 191 ? -17.716 9.356 2.144 1.00 92.31 191 GLU A N 1
ATOM 1516 C CA . GLU A 1 191 ? -18.317 8.222 1.448 1.00 92.31 191 GLU A CA 1
ATOM 1517 C C . GLU A 1 191 ? -17.298 7.195 0.934 1.00 92.31 191 GLU A C 1
ATOM 1519 O O . GLU A 1 191 ? -17.692 6.087 0.571 1.00 92.31 191 GLU A O 1
ATOM 1524 N N . VAL A 1 192 ? -16.005 7.541 0.906 1.00 94.69 192 VAL A N 1
ATOM 1525 C CA . VAL A 1 192 ? -14.944 6.662 0.402 1.00 94.69 192 VAL A CA 1
ATOM 1526 C C . VAL A 1 192 ? -14.196 6.026 1.578 1.00 94.69 192 VAL A C 1
ATOM 1528 O O . VAL A 1 192 ? -13.727 6.741 2.468 1.00 94.69 192 VAL A O 1
ATOM 1531 N N . PRO A 1 193 ? -14.043 4.690 1.623 1.00 95.12 193 PRO A N 1
ATOM 1532 C CA . PRO A 1 193 ? -13.277 4.039 2.677 1.00 95.12 193 PRO A CA 1
ATOM 1533 C C . PRO A 1 193 ? -11.814 4.500 2.664 1.00 95.12 193 PRO A C 1
ATOM 1535 O O . PRO A 1 193 ? -11.191 4.617 1.608 1.00 95.12 193 PRO A O 1
ATOM 1538 N N . VAL A 1 194 ? -11.252 4.712 3.855 1.00 96.44 194 VAL A N 1
ATOM 1539 C CA . VAL A 1 194 ? -9.841 5.075 4.051 1.00 96.44 194 VAL A CA 1
ATOM 1540 C C . VAL A 1 194 ? -9.114 3.910 4.709 1.00 96.44 194 VAL A C 1
ATOM 1542 O O . VAL A 1 194 ? -9.563 3.399 5.736 1.00 96.44 194 VAL A O 1
ATOM 1545 N N . VAL A 1 195 ? -7.988 3.491 4.140 1.00 96.69 195 VAL A N 1
ATOM 1546 C CA . VAL A 1 195 ? -7.128 2.432 4.679 1.00 96.69 195 VAL A CA 1
ATOM 1547 C C . VAL A 1 195 ? -5.709 2.958 4.801 1.00 96.69 195 VAL A C 1
ATOM 1549 O O . VAL A 1 195 ? -5.161 3.509 3.849 1.00 96.69 195 VAL A O 1
ATOM 1552 N N . ASN A 1 196 ? -5.077 2.729 5.952 1.00 97.00 196 ASN A N 1
ATOM 1553 C CA . ASN A 1 196 ? -3.630 2.877 6.038 1.00 97.00 196 ASN A CA 1
ATOM 1554 C C . ASN A 1 196 ? -2.976 1.668 5.361 1.00 97.00 196 ASN A C 1
ATOM 1556 O O . ASN A 1 196 ? -3.006 0.549 5.885 1.00 97.00 196 ASN A O 1
ATOM 1560 N N . ALA A 1 197 ? -2.512 1.892 4.136 1.00 97.44 197 ALA A N 1
ATOM 1561 C CA . ALA A 1 197 ? -1.977 0.879 3.242 1.00 97.44 197 ALA A CA 1
ATOM 1562 C C . ALA A 1 197 ? -0.503 0.586 3.535 1.00 97.44 197 ALA A C 1
ATOM 1564 O O . ALA A 1 197 ? -0.051 -0.517 3.240 1.00 97.44 197 ALA A O 1
ATOM 1565 N N . GLU A 1 198 ? 0.208 1.527 4.157 1.00 97.19 198 GLU A N 1
ATOM 1566 C CA . GLU A 1 198 ? 1.618 1.379 4.492 1.00 97.19 198 GLU A CA 1
ATOM 1567 C C . GLU A 1 198 ? 1.987 2.210 5.734 1.00 97.19 198 GLU A C 1
ATOM 1569 O O . GLU A 1 198 ? 2.375 3.384 5.686 1.00 97.19 198 GLU A O 1
ATOM 1574 N N . ALA A 1 199 ? 1.854 1.560 6.888 1.00 95.25 199 ALA A N 1
ATOM 1575 C CA . ALA A 1 199 ? 2.335 2.062 8.167 1.00 95.25 199 ALA A CA 1
ATOM 1576 C C . ALA A 1 199 ? 3.842 1.771 8.345 1.00 95.25 199 ALA A C 1
ATOM 1578 O O . ALA A 1 199 ? 4.512 1.227 7.466 1.00 95.25 199 ALA A O 1
ATOM 1579 N N . SER A 1 200 ? 4.421 2.116 9.495 1.00 94.88 200 SER A N 1
ATOM 1580 C CA . SER A 1 200 ? 5.797 1.706 9.799 1.00 94.88 200 SER A CA 1
ATOM 1581 C C . SER A 1 200 ? 5.866 0.191 9.910 1.00 94.88 200 SER A C 1
ATOM 1583 O O . SER A 1 200 ? 5.196 -0.379 10.768 1.00 94.88 200 SER A O 1
ATOM 1585 N N . TYR A 1 201 ? 6.655 -0.453 9.053 1.00 95.88 201 TYR A N 1
ATOM 1586 C CA . TYR A 1 201 ? 6.783 -1.906 9.032 1.00 95.88 201 TYR A CA 1
ATOM 1587 C C . TYR A 1 201 ? 7.532 -2.434 10.256 1.00 95.88 201 TYR A C 1
ATOM 1589 O O . TYR A 1 201 ? 8.466 -1.807 10.746 1.00 95.88 201 TYR A O 1
ATOM 1597 N N . GLU A 1 202 ? 7.154 -3.613 10.741 1.00 96.31 202 GLU A N 1
ATOM 1598 C CA . GLU A 1 202 ? 7.806 -4.236 11.890 1.00 96.31 202 GLU A CA 1
ATOM 1599 C C . GLU A 1 202 ? 9.273 -4.564 11.603 1.00 96.31 202 GLU A C 1
ATOM 1601 O O . GLU A 1 202 ? 9.587 -5.265 10.642 1.00 96.31 202 GLU A O 1
ATOM 1606 N N . GLY A 1 203 ? 10.180 -4.043 12.431 1.00 92.56 203 GLY A N 1
ATOM 1607 C CA . GLY A 1 203 ? 11.620 -4.261 12.306 1.00 92.56 203 GLY A CA 1
ATOM 1608 C C . GLY A 1 203 ? 12.318 -3.398 11.254 1.00 92.56 203 GLY A C 1
ATOM 1609 O O . GLY A 1 203 ? 13.540 -3.496 11.120 1.00 92.56 203 GLY A O 1
ATOM 1610 N N . ILE A 1 204 ? 11.600 -2.538 10.521 1.00 90.38 204 ILE A N 1
ATOM 1611 C CA . ILE A 1 204 ? 12.225 -1.642 9.540 1.00 90.38 204 ILE A CA 1
ATOM 1612 C C . ILE A 1 204 ? 13.144 -0.648 10.251 1.00 90.38 204 ILE A C 1
ATOM 1614 O O . ILE A 1 204 ? 12.791 -0.106 11.305 1.00 90.38 204 ILE A O 1
ATOM 1618 N N . LEU A 1 205 ? 14.355 -0.450 9.721 1.00 86.06 205 LEU A N 1
ATOM 1619 C CA . LEU A 1 205 ? 15.403 0.348 10.374 1.00 86.06 205 LEU A CA 1
ATOM 1620 C C . LEU A 1 205 ? 15.771 -0.142 11.789 1.00 86.06 205 LEU A C 1
ATOM 1622 O O . LEU A 1 205 ? 16.263 0.633 12.606 1.00 86.06 205 LEU A O 1
ATOM 1626 N N . GLY A 1 206 ? 15.507 -1.414 12.110 1.00 88.06 206 GLY A N 1
ATOM 1627 C CA . GLY A 1 206 ? 15.696 -1.952 13.461 1.00 88.06 206 GLY A CA 1
ATOM 1628 C C . GLY A 1 206 ? 14.712 -1.388 14.496 1.00 88.06 206 GLY A C 1
ATOM 1629 O O . GLY A 1 206 ? 15.002 -1.394 15.693 1.00 88.06 206 GLY A O 1
ATOM 1630 N N . SER A 1 207 ? 13.562 -0.881 14.048 1.00 90.50 207 SER A N 1
ATOM 1631 C CA . SER A 1 207 ? 12.578 -0.161 14.863 1.00 90.50 207 SER A CA 1
ATOM 1632 C C . SER A 1 207 ? 11.152 -0.682 14.643 1.00 90.50 207 SER A C 1
ATOM 1634 O O . SER A 1 207 ? 10.949 -1.704 13.990 1.00 90.50 207 SER A O 1
ATOM 1636 N N . SER A 1 208 ? 10.145 0.036 15.159 1.00 92.75 208 SER A N 1
ATOM 1637 C CA . SER A 1 208 ? 8.731 -0.208 14.843 1.00 92.75 208 SER A CA 1
ATOM 1638 C C . SER A 1 208 ? 8.250 -1.610 15.228 1.00 92.75 208 SER A C 1
ATOM 1640 O O . SER A 1 208 ? 7.449 -2.214 14.523 1.00 92.75 208 SER A O 1
ATOM 1642 N N . TRP A 1 209 ? 8.759 -2.162 16.329 1.00 94.19 209 TRP A N 1
ATOM 1643 C CA . TRP A 1 209 ? 8.462 -3.529 16.767 1.00 94.19 209 TRP A CA 1
ATOM 1644 C C . TRP A 1 209 ? 6.986 -3.722 17.150 1.00 94.19 209 TRP A C 1
ATOM 1646 O O . TRP A 1 209 ? 6.176 -2.799 17.086 1.00 94.19 209 TRP A O 1
ATOM 1656 N N . HIS A 1 210 ? 6.613 -4.934 17.557 1.00 94.06 210 HIS A N 1
ATOM 1657 C CA . HIS A 1 210 ? 5.230 -5.335 17.826 1.00 94.06 210 HIS A CA 1
ATOM 1658 C C . HIS A 1 210 ? 4.388 -4.356 18.676 1.00 94.06 210 HIS A C 1
ATOM 1660 O O . HIS A 1 210 ? 3.167 -4.333 18.512 1.00 94.06 210 HIS A O 1
ATOM 1666 N N . SER A 1 211 ? 4.985 -3.570 19.583 1.00 90.75 211 SER A N 1
ATOM 1667 C CA . SER A 1 211 ? 4.286 -2.524 20.348 1.00 90.75 211 SER A CA 1
ATOM 1668 C C . SER A 1 211 ? 3.774 -1.411 19.440 1.00 90.75 211 SER A C 1
ATOM 1670 O O . SER A 1 211 ? 2.587 -1.090 19.462 1.00 90.75 211 SER A O 1
ATOM 1672 N N . ASP A 1 212 ? 4.643 -0.901 18.573 1.00 90.94 212 ASP A N 1
ATOM 1673 C CA . ASP A 1 212 ? 4.335 0.169 17.629 1.00 90.94 212 ASP A CA 1
ATOM 1674 C C . ASP A 1 212 ? 3.321 -0.322 16.595 1.00 90.94 212 ASP A C 1
ATOM 1676 O O . ASP A 1 212 ? 2.436 0.424 16.186 1.00 90.94 212 ASP A O 1
ATOM 1680 N N . GLN A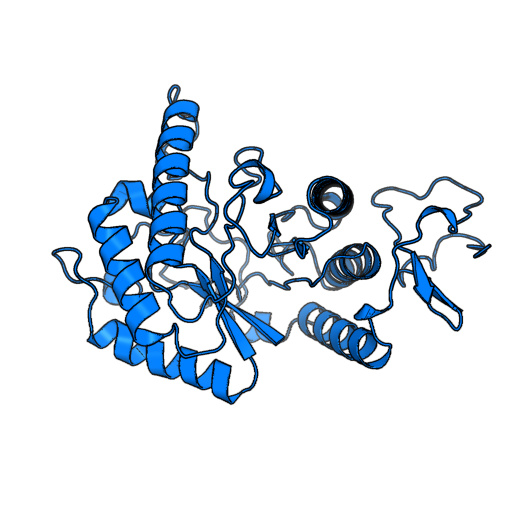 1 213 ? 3.387 -1.599 16.204 1.00 94.44 213 GLN A N 1
ATOM 1681 C CA . GLN A 1 213 ? 2.386 -2.208 15.322 1.00 94.44 213 GLN A CA 1
ATOM 1682 C C . GLN A 1 213 ? 0.988 -2.152 15.939 1.00 94.44 213 GLN A C 1
ATOM 1684 O O . GLN A 1 213 ? 0.045 -1.694 15.291 1.00 94.44 213 GLN A O 1
ATOM 1689 N N . ARG A 1 214 ? 0.849 -2.571 17.206 1.00 91.62 214 ARG A N 1
ATOM 1690 C CA . ARG A 1 214 ? -0.436 -2.503 17.918 1.00 91.62 214 ARG A CA 1
ATOM 1691 C C . ARG A 1 214 ? -0.944 -1.072 17.989 1.00 91.62 214 ARG A C 1
ATOM 1693 O O . ARG A 1 214 ? -2.108 -0.843 17.668 1.00 91.62 214 ARG A O 1
ATOM 1700 N N . TRP A 1 215 ? -0.087 -0.127 18.370 1.00 87.62 215 TRP A N 1
ATOM 1701 C CA . TRP A 1 215 ? -0.503 1.263 18.505 1.00 87.62 215 TRP A CA 1
ATOM 1702 C C . TRP A 1 215 ? -0.961 1.851 17.166 1.00 87.62 215 TRP A C 1
ATOM 1704 O O . TRP A 1 215 ? -2.027 2.467 17.102 1.00 87.62 215 TRP A O 1
ATOM 1714 N N . GLN A 1 216 ? -0.206 1.624 16.087 1.00 91.19 216 GLN A N 1
ATOM 1715 C CA . GLN A 1 216 ? -0.565 2.079 14.742 1.00 91.19 216 GLN A CA 1
ATOM 1716 C C . GLN A 1 216 ? -1.918 1.503 14.302 1.00 91.19 216 GLN A C 1
ATOM 1718 O O . GLN A 1 216 ? -2.791 2.252 13.864 1.00 91.19 216 GLN A O 1
ATOM 1723 N N . ALA A 1 217 ? -2.127 0.195 14.481 1.00 92.06 217 ALA A N 1
ATOM 1724 C CA . ALA A 1 217 ? -3.364 -0.463 14.077 1.00 92.06 217 ALA A CA 1
ATOM 1725 C C . ALA A 1 217 ? -4.575 0.016 14.887 1.00 92.06 217 ALA A C 1
ATOM 1727 O O . ALA A 1 217 ? -5.579 0.414 14.301 1.00 92.06 217 ALA A O 1
ATOM 1728 N N . TRP A 1 218 ? -4.495 0.019 16.221 1.00 89.69 218 TRP A N 1
ATOM 1729 C CA . TRP A 1 218 ? -5.618 0.432 17.068 1.00 89.69 218 TRP A CA 1
ATOM 1730 C C . TRP A 1 218 ? -5.975 1.904 16.874 1.00 89.69 218 TRP A C 1
ATOM 1732 O O . TRP A 1 218 ? -7.156 2.221 16.746 1.00 89.69 218 TRP A O 1
ATOM 1742 N N . SER A 1 219 ? -4.978 2.787 16.773 1.00 86.44 219 SER A N 1
ATOM 1743 C CA . SER A 1 219 ? -5.210 4.221 16.552 1.00 86.44 219 SER A CA 1
ATOM 1744 C C . SER A 1 219 ? -5.922 4.498 15.224 1.00 86.44 219 SER A C 1
ATOM 1746 O O . SER A 1 219 ? -6.773 5.381 15.154 1.00 86.44 219 SER A O 1
ATOM 1748 N N . GLN A 1 220 ? -5.613 3.738 14.169 1.00 90.12 220 GLN A N 1
ATOM 1749 C CA . GLN A 1 220 ? -6.258 3.892 12.861 1.00 90.12 220 GLN A CA 1
ATOM 1750 C C . GLN A 1 220 ? -7.643 3.235 12.813 1.00 90.12 220 GLN A C 1
ATOM 1752 O O . GLN A 1 220 ? -8.613 3.869 12.401 1.00 90.12 220 GLN A O 1
ATOM 1757 N N . LEU A 1 221 ? -7.758 1.983 13.268 1.00 90.06 221 LEU A N 1
ATOM 1758 C CA . LEU A 1 221 ? -9.007 1.216 13.213 1.00 90.06 221 LEU A CA 1
ATOM 1759 C C . LEU A 1 221 ? -10.096 1.854 14.082 1.00 90.06 221 LEU A C 1
ATOM 1761 O O . LEU A 1 221 ? -11.218 2.046 13.623 1.00 90.06 221 LEU A O 1
ATOM 1765 N N . LEU A 1 222 ? -9.761 2.260 15.309 1.00 86.88 222 LEU A N 1
ATOM 1766 C CA . LEU A 1 222 ? -10.694 2.992 16.172 1.00 86.88 222 LEU A CA 1
ATOM 1767 C C . LEU A 1 222 ? -10.865 4.456 15.724 1.00 86.88 222 LEU A C 1
ATOM 1769 O O . LEU A 1 222 ? -11.876 5.081 16.026 1.00 86.88 222 LEU A O 1
ATOM 1773 N N . GLY A 1 223 ? -9.910 5.006 14.968 1.00 85.56 223 GLY A N 1
ATOM 1774 C CA . GLY A 1 223 ? -10.033 6.318 14.323 1.00 85.56 223 GLY A CA 1
ATOM 1775 C C . GLY A 1 223 ? -11.032 6.343 13.156 1.00 85.56 223 GLY A C 1
ATOM 1776 O O . GLY A 1 223 ? -11.325 7.410 12.614 1.00 85.56 223 GLY A O 1
ATOM 1777 N N . GLY A 1 224 ? -11.584 5.184 12.777 1.00 88.00 224 GLY A N 1
ATOM 1778 C CA . GLY A 1 224 ? -12.573 5.048 11.709 1.00 88.00 224 GLY A CA 1
ATOM 1779 C C . GLY A 1 224 ? -11.980 4.711 10.346 1.00 88.00 224 GLY A C 1
ATOM 1780 O O . GLY A 1 224 ? -12.649 4.922 9.335 1.00 88.00 224 GLY A O 1
ATOM 1781 N N . ALA A 1 225 ? -10.742 4.213 10.294 1.00 92.38 225 ALA A N 1
ATOM 1782 C CA . ALA A 1 225 ? -10.223 3.597 9.080 1.00 92.38 225 ALA A CA 1
ATOM 1783 C C . ALA A 1 225 ? -11.034 2.333 8.755 1.00 92.38 225 ALA A C 1
ATOM 1785 O O . ALA A 1 225 ? -11.324 1.521 9.633 1.00 92.38 225 ALA A O 1
ATOM 1786 N N . ALA A 1 226 ? -11.343 2.127 7.475 1.00 92.50 226 ALA A N 1
ATOM 1787 C CA . ALA A 1 226 ? -12.022 0.927 6.989 1.00 92.50 226 ALA A CA 1
ATOM 1788 C C . ALA A 1 226 ? -11.132 -0.330 7.080 1.00 92.50 226 ALA A C 1
ATOM 1790 O O . ALA A 1 226 ? -11.609 -1.459 6.963 1.00 92.50 226 ALA A O 1
ATOM 1791 N N . GLY A 1 227 ? -9.827 -0.143 7.285 1.00 92.25 227 GLY A N 1
ATOM 1792 C CA . GLY A 1 227 ? -8.855 -1.214 7.430 1.00 92.25 227 GLY A CA 1
ATOM 1793 C C . GLY A 1 227 ? -7.450 -0.699 7.729 1.00 92.25 227 GLY A C 1
ATOM 1794 O O . GLY A 1 227 ? -7.182 0.503 7.728 1.00 92.25 227 GLY A O 1
ATOM 1795 N N . PHE A 1 228 ? -6.546 -1.642 7.976 1.00 94.88 228 PHE A N 1
ATOM 1796 C CA . PHE A 1 228 ? -5.140 -1.398 8.275 1.00 94.88 228 PHE A CA 1
ATOM 1797 C C . PHE A 1 228 ? -4.291 -2.498 7.639 1.00 94.88 228 PHE A C 1
ATOM 1799 O O . PHE A 1 228 ? -4.655 -3.676 7.718 1.00 94.88 228 PHE A O 1
ATOM 1806 N N . THR A 1 229 ? -3.164 -2.123 7.038 1.00 96.19 229 THR A N 1
ATOM 1807 C CA . THR A 1 229 ? -2.222 -3.070 6.434 1.00 96.19 229 THR A CA 1
ATOM 1808 C C . THR A 1 229 ? -0.979 -3.196 7.301 1.00 96.19 229 THR A C 1
ATOM 1810 O O . THR A 1 229 ? -0.297 -2.218 7.592 1.00 96.19 229 THR A O 1
ATOM 1813 N N . TYR A 1 230 ? -0.690 -4.427 7.715 1.00 97.12 230 TYR A N 1
ATOM 1814 C CA . TYR A 1 230 ? 0.556 -4.777 8.384 1.00 97.12 230 TYR A CA 1
ATOM 1815 C C . TYR A 1 230 ? 1.649 -5.061 7.350 1.00 97.12 230 TYR A C 1
ATOM 1817 O O . TYR A 1 230 ? 1.391 -5.731 6.349 1.00 97.12 230 TYR A O 1
ATOM 1825 N N . GLY A 1 231 ? 2.873 -4.630 7.640 1.00 95.94 231 GLY A N 1
ATOM 1826 C CA . GLY A 1 231 ? 4.068 -5.032 6.907 1.00 95.94 231 GLY A CA 1
ATOM 1827 C C . GLY A 1 231 ? 5.245 -5.223 7.856 1.00 95.94 231 GLY A C 1
ATOM 1828 O O . GLY A 1 231 ? 5.233 -4.731 8.984 1.00 95.94 231 GLY A O 1
ATOM 1829 N N . ALA A 1 232 ? 6.253 -5.960 7.403 1.00 95.25 232 ALA A N 1
ATOM 1830 C CA . ALA A 1 232 ? 7.445 -6.273 8.182 1.00 95.25 232 ALA A CA 1
ATOM 1831 C C . ALA A 1 232 ? 8.685 -6.241 7.298 1.00 95.25 232 ALA A C 1
ATOM 1833 O O . ALA A 1 232 ? 8.639 -6.669 6.139 1.00 95.25 232 ALA A O 1
ATOM 1834 N N . GLN A 1 233 ? 9.799 -5.780 7.860 1.00 91.38 233 GLN A N 1
ATOM 1835 C CA . GLN A 1 233 ? 11.091 -5.857 7.200 1.00 91.38 233 GLN A CA 1
ATOM 1836 C C . GLN A 1 233 ? 11.464 -7.316 6.948 1.00 91.38 233 GLN A C 1
ATOM 1838 O O . GLN A 1 233 ? 11.380 -8.155 7.841 1.00 91.38 233 GLN A O 1
ATOM 1843 N N . GLY A 1 234 ? 11.857 -7.609 5.712 1.00 88.19 234 GLY A N 1
ATOM 1844 C CA . GLY A 1 234 ? 12.088 -8.967 5.230 1.00 88.19 234 GLY A CA 1
ATOM 1845 C C . GLY A 1 234 ? 10.859 -9.609 4.584 1.00 88.19 234 GLY A C 1
ATOM 1846 O O . GLY A 1 234 ? 11.011 -10.435 3.690 1.00 88.19 234 GLY A O 1
ATOM 1847 N N . LEU A 1 235 ? 9.636 -9.213 4.963 1.00 91.25 235 LEU A N 1
ATOM 1848 C CA . LEU A 1 235 ? 8.408 -9.755 4.370 1.00 91.25 235 LEU A CA 1
ATOM 1849 C C . LEU A 1 235 ? 8.008 -9.021 3.086 1.00 91.25 235 LEU A C 1
ATOM 1851 O O . LEU A 1 235 ? 7.725 -9.677 2.087 1.00 91.25 235 LEU A O 1
ATOM 1855 N N . TRP A 1 236 ? 8.002 -7.682 3.099 1.00 87.50 236 TRP A N 1
ATOM 1856 C CA . TRP A 1 236 ? 7.534 -6.867 1.963 1.00 87.50 236 TRP A CA 1
ATOM 1857 C C . TRP A 1 236 ? 8.336 -7.120 0.677 1.00 87.50 236 TRP A C 1
ATOM 1859 O O . TRP A 1 236 ? 7.775 -7.057 -0.414 1.00 87.50 236 TRP A O 1
ATOM 1869 N N . ARG A 1 237 ? 9.622 -7.473 0.821 1.00 82.00 237 ARG A N 1
ATOM 1870 C CA . ARG A 1 237 ? 10.542 -7.773 -0.280 1.00 82.00 237 ARG A CA 1
ATOM 1871 C C . ARG A 1 237 ? 10.892 -9.271 -0.409 1.00 82.00 237 ARG A C 1
ATOM 1873 O O . ARG A 1 237 ? 11.726 -9.645 -1.229 1.00 82.00 237 ARG A O 1
ATOM 1880 N N . PHE A 1 238 ? 10.233 -10.160 0.340 1.00 86.12 238 PHE A N 1
ATOM 1881 C CA . PHE A 1 238 ? 10.527 -11.604 0.322 1.00 86.12 238 PHE A CA 1
ATOM 1882 C C . PHE A 1 238 ? 12.029 -11.936 0.493 1.00 86.12 238 PHE A C 1
ATOM 1884 O O . PHE A 1 238 ? 12.574 -12.822 -0.176 1.00 86.12 238 PHE A O 1
ATOM 1891 N N . ASP A 1 239 ? 12.696 -11.232 1.408 1.00 85.06 239 ASP A N 1
ATOM 1892 C CA . ASP A 1 239 ? 14.145 -11.266 1.602 1.00 85.06 239 ASP A CA 1
ATOM 1893 C C . ASP A 1 239 ? 14.668 -12.675 1.865 1.00 85.06 239 ASP A C 1
ATOM 1895 O O . ASP A 1 239 ? 14.119 -13.434 2.671 1.00 85.06 239 ASP A O 1
ATOM 1899 N N . GLN A 1 240 ? 15.806 -12.997 1.251 1.00 85.25 240 GLN A N 1
ATOM 1900 C CA . GLN A 1 240 ? 16.546 -14.235 1.528 1.00 85.25 240 GLN A CA 1
ATOM 1901 C C . GLN A 1 240 ? 17.604 -14.067 2.639 1.00 85.25 240 GLN A C 1
ATOM 1903 O O . GLN A 1 240 ? 18.390 -14.983 2.911 1.00 85.25 240 GLN A O 1
ATOM 1908 N N . GLY A 1 241 ? 17.598 -12.920 3.329 1.00 81.38 241 GLY A N 1
ATOM 1909 C CA . GLY A 1 241 ? 18.528 -12.563 4.403 1.00 81.38 241 GLY A CA 1
ATOM 1910 C C . GLY A 1 241 ? 19.774 -11.812 3.906 1.00 81.38 241 GLY A C 1
ATOM 1911 O O . GLY A 1 241 ? 19.787 -11.324 2.779 1.00 81.38 241 GLY A O 1
ATOM 1912 N N . PRO A 1 242 ? 20.859 -11.733 4.702 1.00 76.94 242 PRO A N 1
ATOM 1913 C CA . PRO A 1 242 ? 22.000 -10.842 4.428 1.00 76.94 242 PRO A CA 1
ATOM 1914 C C . PRO A 1 242 ? 22.757 -11.107 3.119 1.00 76.94 242 PRO A C 1
ATOM 1916 O O . PRO A 1 242 ? 23.456 -10.231 2.618 1.00 76.94 242 PRO A O 1
ATOM 1919 N N . ASN A 1 243 ? 22.629 -12.319 2.575 1.00 77.50 243 ASN A N 1
ATOM 1920 C CA . ASN A 1 243 ? 23.292 -12.747 1.341 1.00 77.50 243 ASN A CA 1
ATOM 1921 C C . ASN A 1 243 ? 22.351 -12.737 0.130 1.00 77.50 243 ASN A C 1
ATOM 1923 O O . ASN A 1 243 ? 22.648 -13.381 -0.875 1.00 77.50 243 ASN A O 1
ATOM 1927 N N . ASP A 1 244 ? 21.203 -12.071 0.237 1.00 77.25 244 ASP A N 1
ATOM 1928 C CA . ASP A 1 244 ? 20.304 -11.878 -0.890 1.00 77.25 244 ASP A CA 1
ATOM 1929 C C . ASP A 1 244 ? 21.041 -11.122 -2.013 1.00 77.25 244 ASP A C 1
ATOM 1931 O O . ASP A 1 244 ? 21.544 -10.016 -1.778 1.00 77.25 244 ASP A O 1
ATOM 1935 N N . PRO A 1 245 ? 21.185 -11.717 -3.214 1.00 73.56 245 PRO A N 1
ATOM 1936 C CA . PRO A 1 245 ? 21.893 -11.068 -4.308 1.00 73.56 245 PRO A CA 1
ATOM 1937 C C . PRO A 1 245 ? 21.138 -9.839 -4.820 1.00 73.56 245 PRO A C 1
ATOM 1939 O O . PRO A 1 245 ? 21.778 -8.918 -5.326 1.00 73.56 245 PRO A O 1
ATOM 1942 N N . LEU A 1 246 ? 19.808 -9.799 -4.670 1.00 72.44 246 LEU A N 1
ATOM 1943 C CA . LEU A 1 246 ? 18.994 -8.666 -5.085 1.00 72.44 246 LEU A CA 1
ATOM 1944 C C . LEU A 1 246 ? 19.221 -7.507 -4.107 1.00 72.44 246 LEU A C 1
ATOM 1946 O O . LEU A 1 246 ? 18.807 -7.571 -2.947 1.00 72.44 246 LEU A O 1
ATOM 1950 N N . ARG A 1 247 ? 19.878 -6.440 -4.572 1.00 68.31 247 ARG A N 1
ATOM 1951 C CA . ARG A 1 247 ? 20.108 -5.221 -3.787 1.00 68.31 247 ARG A CA 1
ATOM 1952 C C . ARG A 1 247 ? 19.163 -4.128 -4.249 1.00 68.31 247 ARG A C 1
ATOM 1954 O O . ARG A 1 247 ? 19.221 -3.710 -5.398 1.00 68.31 247 ARG A O 1
ATOM 1961 N N . ALA A 1 248 ? 18.314 -3.676 -3.338 1.00 72.69 248 ALA A N 1
ATOM 1962 C CA . ALA A 1 248 ? 17.387 -2.597 -3.616 1.00 72.69 248 ALA A CA 1
ATOM 1963 C C . ALA A 1 248 ? 18.117 -1.236 -3.645 1.00 72.69 248 ALA A C 1
ATOM 1965 O O . ALA A 1 248 ? 19.169 -1.086 -3.010 1.00 72.69 248 ALA A O 1
ATOM 1966 N N . HIS A 1 249 ? 17.590 -0.246 -4.367 1.00 73.56 249 HIS A N 1
ATOM 1967 C CA . HIS A 1 249 ? 18.206 1.076 -4.506 1.00 73.56 249 HIS A CA 1
ATOM 1968 C C . HIS A 1 249 ? 18.252 1.806 -3.162 1.00 73.56 249 HIS A C 1
ATOM 1970 O O . HIS A 1 249 ? 19.235 2.481 -2.847 1.00 73.56 249 HIS A O 1
ATOM 1976 N N . THR A 1 250 ? 17.222 1.650 -2.333 1.00 70.62 250 THR A N 1
ATOM 1977 C CA . THR A 1 250 ? 17.225 2.196 -0.972 1.00 70.62 250 THR A CA 1
ATOM 1978 C C . THR A 1 250 ? 18.010 1.346 0.036 1.00 70.62 250 THR A C 1
ATOM 1980 O O . THR A 1 250 ? 18.134 1.715 1.204 1.00 70.62 250 THR A O 1
ATOM 1983 N N . GLY A 1 251 ? 18.644 0.265 -0.427 1.00 66.81 251 GLY A N 1
ATOM 1984 C CA . GLY A 1 251 ? 19.483 -0.618 0.372 1.00 66.81 251 GLY A CA 1
ATOM 1985 C C . GLY A 1 251 ? 18.693 -1.682 1.132 1.00 66.81 251 GLY A C 1
ATOM 1986 O O . GLY A 1 251 ? 17.526 -1.951 0.863 1.00 66.81 251 GLY A O 1
ATOM 1987 N N . SER A 1 252 ? 19.366 -2.340 2.078 1.00 67.50 252 SER A N 1
ATOM 1988 C CA . SER A 1 252 ? 18.708 -3.260 3.005 1.00 67.50 252 SER A CA 1
ATOM 1989 C C . SER A 1 252 ? 18.319 -2.515 4.278 1.00 67.50 252 SER A C 1
ATOM 1991 O O . SER A 1 252 ? 19.167 -1.923 4.945 1.00 67.50 252 SER A O 1
ATOM 1993 N N . TRP A 1 253 ? 17.038 -2.583 4.629 1.00 71.00 253 TRP A N 1
ATOM 1994 C CA . TRP A 1 253 ? 16.486 -1.969 5.837 1.00 71.00 253 TRP A CA 1
ATOM 1995 C C . TRP A 1 253 ? 16.483 -2.917 7.048 1.00 71.00 253 TRP A C 1
ATOM 1997 O O . TRP A 1 253 ? 15.973 -2.557 8.112 1.00 71.00 253 TRP A O 1
ATOM 2007 N N . GLY A 1 254 ? 17.033 -4.127 6.892 1.00 74.06 254 GLY A N 1
ATOM 2008 C CA . GLY A 1 254 ? 17.176 -5.135 7.941 1.00 74.06 254 GLY A CA 1
ATOM 2009 C C . GLY A 1 254 ? 17.585 -6.508 7.402 1.00 74.06 254 GLY A C 1
ATOM 2010 O O . GLY A 1 254 ? 17.552 -6.760 6.204 1.00 74.06 254 GLY A O 1
ATOM 2011 N N . GLU A 1 255 ? 17.967 -7.413 8.300 1.00 82.50 255 GLU A N 1
ATOM 2012 C CA . GLU A 1 255 ? 18.676 -8.659 7.955 1.00 82.50 255 GLU A CA 1
ATOM 2013 C C . GLU A 1 255 ? 17.785 -9.912 7.910 1.00 82.50 255 GLU A C 1
ATOM 2015 O O . GLU A 1 255 ? 18.263 -11.021 7.660 1.00 82.50 255 GLU A O 1
ATOM 2020 N N . TYR A 1 256 ? 16.490 -9.761 8.181 1.00 87.19 256 TYR A N 1
ATOM 2021 C CA . TYR A 1 256 ? 15.583 -10.887 8.370 1.00 87.19 256 TYR A CA 1
ATOM 2022 C C . TYR A 1 256 ? 15.199 -11.550 7.053 1.00 87.19 256 TYR A C 1
ATOM 2024 O O . TYR A 1 256 ? 14.913 -10.881 6.061 1.00 87.19 256 TYR A O 1
ATOM 2032 N N . ARG A 1 257 ? 15.127 -12.883 7.066 1.00 91.38 257 ARG A N 1
ATOM 2033 C CA . ARG A 1 257 ? 14.496 -13.633 5.981 1.00 91.38 257 ARG A CA 1
ATOM 2034 C C . ARG A 1 257 ? 12.986 -13.480 6.070 1.00 91.38 257 ARG A C 1
ATOM 2036 O O . ARG A 1 257 ? 12.435 -13.373 7.167 1.00 91.38 257 ARG A O 1
ATOM 2043 N N . TRP A 1 258 ? 12.299 -13.563 4.938 1.00 91.81 258 TRP A N 1
ATOM 2044 C CA . TRP A 1 258 ? 10.842 -13.435 4.911 1.00 91.81 258 TRP A CA 1
ATOM 2045 C C . TRP A 1 258 ? 10.129 -14.492 5.762 1.00 91.81 258 TRP A C 1
ATOM 2047 O O . TRP A 1 258 ? 9.078 -14.204 6.327 1.00 91.81 258 TRP A O 1
ATOM 2057 N N . GLN A 1 259 ? 10.693 -15.699 5.891 1.00 94.81 259 GLN A N 1
ATOM 2058 C CA . GLN A 1 259 ? 10.127 -16.753 6.736 1.00 94.81 259 GLN A CA 1
ATOM 2059 C C . GLN A 1 259 ? 10.166 -16.370 8.215 1.00 94.81 259 GLN A C 1
ATOM 2061 O O . GLN A 1 259 ? 9.201 -16.633 8.926 1.00 94.81 259 GLN A O 1
ATOM 2066 N N . ASP A 1 260 ? 11.255 -15.735 8.653 1.00 94.50 260 ASP A N 1
ATOM 2067 C CA . ASP A 1 260 ? 11.413 -15.266 10.029 1.00 94.50 260 ASP A CA 1
ATOM 2068 C C . ASP A 1 260 ? 10.487 -14.068 10.276 1.00 94.50 260 ASP A C 1
ATOM 2070 O O . ASP A 1 260 ? 9.728 -14.058 11.245 1.00 94.50 260 ASP A O 1
ATOM 2074 N N . ALA A 1 261 ? 10.464 -13.110 9.343 1.00 94.75 261 ALA A N 1
ATOM 2075 C CA . ALA A 1 261 ? 9.581 -11.945 9.394 1.00 94.75 261 ALA A CA 1
ATOM 2076 C C . ALA A 1 261 ? 8.090 -12.335 9.406 1.00 94.75 261 ALA A C 1
ATOM 2078 O O . ALA A 1 261 ? 7.288 -11.727 10.111 1.00 94.75 261 ALA A O 1
ATOM 2079 N N . ALA A 1 262 ? 7.706 -13.397 8.690 1.00 95.44 262 ALA A N 1
ATOM 2080 C CA . ALA A 1 262 ? 6.342 -13.928 8.700 1.00 95.44 262 ALA A CA 1
ATOM 2081 C C . ALA A 1 262 ? 5.914 -14.502 10.066 1.00 95.44 262 ALA A C 1
ATOM 2083 O O . ALA A 1 262 ? 4.721 -14.719 10.279 1.00 95.44 262 ALA A O 1
ATOM 2084 N N . GLN A 1 263 ? 6.860 -14.768 10.974 1.00 96.31 263 GLN A N 1
ATOM 2085 C CA . GLN A 1 263 ? 6.593 -15.227 12.341 1.00 96.31 263 GLN A CA 1
ATOM 2086 C C . GLN A 1 263 ? 6.646 -14.098 13.381 1.00 96.31 263 GLN A C 1
ATOM 2088 O O . GLN A 1 263 ? 6.483 -14.371 14.572 1.00 96.31 263 GLN A O 1
ATOM 2093 N N . PHE A 1 264 ? 6.864 -12.844 12.972 1.00 97.25 264 PHE A N 1
ATOM 2094 C CA . PHE A 1 264 ? 6.912 -11.728 13.911 1.00 97.25 264 PHE A CA 1
ATOM 2095 C C . PHE A 1 264 ? 5.597 -11.547 14.676 1.00 97.25 264 PHE A C 1
ATOM 2097 O O . PHE A 1 264 ? 4.488 -11.767 14.177 1.00 97.25 264 PHE A O 1
ATOM 2104 N N . GLU A 1 265 ? 5.733 -11.139 15.938 1.00 97.31 265 GLU A N 1
ATOM 2105 C CA . GLU A 1 265 ? 4.609 -11.070 16.865 1.00 97.31 265 GLU A CA 1
ATOM 2106 C C . GLU A 1 265 ? 3.592 -9.997 16.477 1.00 97.31 265 GLU A C 1
ATOM 2108 O O . GLU A 1 265 ? 2.392 -10.205 16.683 1.00 97.31 265 GLU A O 1
ATOM 2113 N N . GLY A 1 266 ? 4.036 -8.870 15.905 1.00 96.75 266 GLY A N 1
ATOM 2114 C CA . GLY A 1 266 ? 3.143 -7.802 15.468 1.00 96.75 266 GLY A CA 1
ATOM 2115 C C . GLY A 1 266 ? 2.105 -8.306 14.470 1.00 96.75 266 GLY A C 1
ATOM 2116 O O . GLY A 1 266 ? 0.917 -8.059 14.675 1.00 96.75 266 GLY A O 1
ATOM 2117 N N . GLY A 1 267 ? 2.502 -9.120 13.486 1.00 95.88 267 GLY A N 1
ATOM 2118 C CA . GLY A 1 267 ? 1.574 -9.721 12.521 1.00 95.88 267 GLY A CA 1
ATOM 2119 C C . GLY A 1 267 ? 0.466 -10.541 13.195 1.00 95.88 267 GLY A C 1
ATOM 2120 O O . GLY A 1 267 ? -0.718 -10.388 12.877 1.00 95.88 267 GLY A O 1
ATOM 2121 N N . ARG A 1 268 ? 0.819 -11.345 14.209 1.00 96.50 268 ARG A N 1
ATOM 2122 C CA . ARG A 1 268 ? -0.154 -12.097 15.022 1.00 96.50 268 ARG A CA 1
ATOM 2123 C C . ARG A 1 268 ? -1.068 -11.167 15.822 1.00 96.50 268 ARG A C 1
ATOM 2125 O O . ARG A 1 268 ? -2.276 -11.404 15.870 1.00 96.50 268 ARG A O 1
ATOM 2132 N N . HIS A 1 269 ? -0.527 -10.114 16.435 1.00 95.75 269 HIS A N 1
ATOM 2133 C CA . HIS A 1 269 ? -1.317 -9.137 17.190 1.00 95.75 269 HIS A CA 1
ATOM 2134 C C . HIS A 1 269 ? -2.337 -8.410 16.303 1.00 95.75 269 HIS A C 1
ATOM 2136 O O . HIS A 1 269 ? -3.498 -8.291 16.695 1.00 95.75 269 HIS A O 1
ATOM 2142 N N . ILE A 1 270 ? -1.944 -7.979 15.099 1.00 95.06 270 ILE A N 1
ATOM 2143 C CA . ILE A 1 270 ? -2.848 -7.281 14.172 1.00 95.06 270 ILE A CA 1
ATOM 2144 C C . ILE A 1 270 ? -3.920 -8.235 13.639 1.00 95.06 270 ILE A C 1
ATOM 2146 O O . ILE A 1 270 ? -5.096 -7.872 13.570 1.00 95.06 270 ILE A O 1
ATOM 2150 N N . GLY A 1 271 ? -3.551 -9.486 13.341 1.00 93.88 271 GLY A N 1
ATOM 2151 C CA . GLY A 1 271 ? -4.513 -10.525 12.974 1.00 93.88 271 GLY A CA 1
ATOM 2152 C C . GLY A 1 271 ? -5.588 -10.739 14.047 1.00 93.88 271 GLY A C 1
ATOM 2153 O O . GLY A 1 271 ? -6.778 -10.781 13.729 1.00 93.88 271 GLY A O 1
ATOM 2154 N N . LEU A 1 272 ? -5.185 -10.805 15.322 1.00 93.88 272 LEU A N 1
ATOM 2155 C CA . LEU A 1 272 ? -6.105 -10.917 16.458 1.00 93.88 272 LEU A CA 1
ATOM 2156 C C . LEU A 1 272 ? -6.987 -9.673 16.621 1.00 93.88 272 LEU A C 1
ATOM 2158 O O . LEU A 1 272 ? -8.192 -9.826 16.816 1.00 93.88 272 LEU A O 1
ATOM 2162 N N . ALA A 1 273 ? -6.427 -8.466 16.484 1.00 90.62 273 ALA A N 1
ATOM 2163 C CA . ALA A 1 273 ? -7.197 -7.221 16.529 1.00 90.62 273 ALA A CA 1
ATOM 2164 C C . ALA A 1 273 ? -8.299 -7.207 15.455 1.00 90.62 273 ALA A C 1
ATOM 2166 O O . ALA A 1 273 ? -9.460 -6.942 15.759 1.00 90.62 273 ALA A O 1
ATOM 2167 N N . GLY A 1 274 ? -7.971 -7.596 14.218 1.00 90.38 274 GLY A N 1
ATOM 2168 C CA . GLY A 1 274 ? -8.952 -7.709 13.138 1.00 90.38 274 GLY A CA 1
ATOM 2169 C C . GLY A 1 274 ? -10.034 -8.766 13.394 1.00 90.38 274 GLY A C 1
ATOM 2170 O O . GLY A 1 274 ? -11.190 -8.562 13.026 1.00 90.38 274 GLY A O 1
ATOM 2171 N N . CYS A 1 275 ? -9.698 -9.896 14.027 1.00 91.00 275 CYS A N 1
ATOM 2172 C CA . CYS A 1 275 ? -10.691 -10.895 14.437 1.00 91.00 275 CYS A CA 1
ATOM 2173 C C . CYS A 1 275 ? -11.640 -10.356 15.510 1.00 91.00 275 CYS A C 1
ATOM 2175 O O . CYS A 1 275 ? -12.850 -10.531 15.383 1.00 91.00 275 CYS A O 1
ATOM 2177 N N . LEU A 1 276 ? -11.099 -9.680 16.522 1.00 90.25 276 LEU A N 1
ATOM 2178 C CA . LEU A 1 276 ? -11.866 -9.112 17.626 1.00 90.25 276 LEU A CA 1
ATOM 2179 C C . LEU A 1 276 ? -12.834 -8.025 17.144 1.00 90.25 276 LEU A C 1
ATOM 2181 O O . LEU A 1 276 ? -14.022 -8.074 17.439 1.00 90.25 276 LEU A O 1
ATOM 2185 N N . LEU A 1 277 ? -12.346 -7.097 16.320 1.00 86.88 277 LEU A N 1
ATOM 2186 C CA . LEU A 1 277 ? -13.149 -6.009 15.764 1.00 86.88 277 LEU A CA 1
ATOM 2187 C C . LEU A 1 277 ? -14.301 -6.515 14.885 1.00 86.88 277 LEU A C 1
ATOM 2189 O O . LEU A 1 277 ? -15.413 -6.005 14.981 1.00 86.88 277 LEU A O 1
ATOM 2193 N N . ARG A 1 278 ? -14.078 -7.564 14.080 1.00 87.50 278 ARG A N 1
ATOM 2194 C CA . ARG A 1 278 ? -15.160 -8.209 13.314 1.00 87.50 278 ARG A CA 1
ATOM 2195 C C . ARG A 1 278 ? -16.202 -8.875 14.210 1.00 87.50 278 ARG A C 1
ATOM 2197 O O . ARG A 1 278 ? -17.381 -8.820 13.896 1.00 87.50 278 ARG A O 1
ATOM 2204 N N . GLN A 1 279 ? -15.788 -9.503 15.312 1.00 88.75 279 GLN A N 1
ATOM 2205 C CA . GLN A 1 279 ? -16.730 -10.097 16.271 1.00 88.75 279 GLN A CA 1
ATOM 2206 C C . GLN A 1 279 ? -17.590 -9.041 16.970 1.00 88.75 279 GLN A C 1
ATOM 2208 O O . GLN A 1 279 ? -18.711 -9.337 17.373 1.00 88.75 279 GLN A O 1
ATOM 2213 N N . TRP A 1 280 ? -17.072 -7.823 17.118 1.00 83.81 280 TRP A N 1
ATOM 2214 C CA . TRP A 1 280 ? -17.773 -6.726 17.776 1.00 83.81 280 TRP A CA 1
ATOM 2215 C C . TRP A 1 280 ? -18.636 -5.859 16.848 1.00 83.81 280 TRP A C 1
ATOM 2217 O O . TRP A 1 280 ? -19.331 -4.976 17.360 1.00 83.81 280 TRP A O 1
ATOM 2227 N N . GLY A 1 281 ? -18.615 -6.114 15.535 1.00 82.88 281 GLY A N 1
ATOM 2228 C CA . GLY A 1 281 ? -19.348 -5.338 14.531 1.00 82.88 281 GLY A CA 1
ATOM 2229 C C . GLY A 1 281 ? -18.720 -3.967 14.285 1.00 82.88 281 GLY A C 1
ATOM 2230 O O . GLY A 1 281 ? -19.334 -2.940 14.564 1.00 82.88 281 GLY A O 1
ATOM 2231 N N . ILE A 1 282 ? -17.467 -3.938 13.817 1.00 78.75 282 ILE A N 1
ATOM 2232 C CA . ILE A 1 282 ? -16.722 -2.692 13.550 1.00 78.75 282 ILE A CA 1
ATOM 2233 C C . ILE A 1 282 ? -17.471 -1.720 12.622 1.00 78.75 282 ILE A C 1
ATOM 2235 O O . ILE A 1 282 ? -17.277 -0.514 12.716 1.00 78.75 282 ILE A O 1
ATOM 2239 N N . GLU A 1 283 ? -18.350 -2.214 11.756 1.00 75.88 283 GLU A N 1
ATOM 2240 C CA . GLU A 1 283 ? -19.208 -1.415 10.879 1.00 75.88 283 GLU A CA 1
ATOM 2241 C C . GLU A 1 283 ? -20.127 -0.434 11.626 1.00 75.88 283 GLU A C 1
ATOM 2243 O O . GLU A 1 283 ? -20.454 0.624 11.089 1.00 75.88 283 GLU A O 1
ATOM 2248 N N . ASP A 1 284 ? -20.487 -0.736 12.876 1.00 78.50 284 ASP A N 1
ATOM 2249 C CA . ASP A 1 284 ? -21.329 0.125 13.712 1.00 78.50 284 ASP A CA 1
ATOM 2250 C C . ASP A 1 284 ? -20.518 1.170 14.495 1.00 78.50 284 ASP A C 1
ATOM 2252 O O . ASP A 1 284 ? -21.081 2.008 15.209 1.00 78.50 284 ASP A O 1
ATOM 2256 N N . TYR A 1 285 ? -19.186 1.130 14.399 1.00 80.44 285 TYR A N 1
ATOM 2257 C CA . TYR A 1 285 ? -18.316 1.947 15.231 1.00 80.44 285 TYR A CA 1
ATOM 2258 C C . TYR A 1 285 ? -18.283 3.381 14.720 1.00 80.44 285 TYR A C 1
ATOM 2260 O O . TYR A 1 285 ? -18.017 3.653 13.548 1.00 80.44 285 TYR A O 1
ATOM 2268 N N . ARG A 1 286 ? -18.486 4.329 15.637 1.00 81.44 286 ARG A N 1
ATOM 2269 C CA . ARG A 1 286 ? -18.324 5.756 15.348 1.00 81.44 286 ARG A CA 1
ATOM 2270 C C . ARG A 1 286 ? -17.161 6.330 16.148 1.00 81.44 286 ARG A C 1
ATOM 2272 O O . ARG A 1 286 ? -17.252 6.347 17.382 1.00 81.44 286 ARG A O 1
ATOM 2279 N N . PRO A 1 287 ? -16.100 6.824 15.481 1.00 80.94 287 PRO A N 1
ATOM 2280 C CA . PRO A 1 287 ? -15.033 7.560 16.145 1.00 80.94 287 PRO A CA 1
ATOM 2281 C C . PRO A 1 287 ? -15.625 8.698 16.968 1.00 80.94 287 PRO A C 1
ATOM 2283 O O . PRO A 1 287 ? -16.463 9.452 16.476 1.00 80.94 287 PRO A O 1
ATOM 2286 N N . SER A 1 288 ? -15.238 8.761 18.233 1.00 78.38 288 SER A N 1
ATOM 2287 C CA . SER A 1 288 ? -15.775 9.692 19.224 1.00 78.38 288 SER A CA 1
ATOM 2288 C C . SER A 1 288 ? -14.636 10.203 20.111 1.00 78.38 288 SER A C 1
ATOM 2290 O O . SER A 1 288 ? -14.603 9.892 21.298 1.00 78.38 288 SER A O 1
ATOM 2292 N N . PRO A 1 289 ? -13.653 10.928 19.550 1.00 73.31 289 PRO A N 1
ATOM 2293 C CA . PRO A 1 289 ? -12.500 11.407 20.315 1.00 73.31 289 PRO A CA 1
ATOM 2294 C C . PRO A 1 289 ? -12.903 12.345 21.466 1.00 73.31 289 PRO A C 1
ATOM 2296 O O . PRO A 1 289 ? -12.247 12.348 22.501 1.00 73.31 289 PRO A O 1
ATOM 2299 N N . ASP A 1 290 ? -14.021 13.064 21.323 1.00 73.88 290 ASP A N 1
ATOM 2300 C CA . ASP A 1 290 ? -14.494 14.079 22.277 1.00 73.88 290 ASP A CA 1
ATOM 2301 C C . ASP A 1 290 ? -14.918 13.525 23.649 1.00 73.88 290 ASP A C 1
ATOM 2303 O O . ASP A 1 290 ? -15.108 14.292 24.590 1.00 73.88 290 ASP A O 1
ATOM 2307 N N . VAL A 1 291 ? -15.094 12.206 23.780 1.00 71.44 291 VAL A N 1
ATOM 2308 C CA . VAL A 1 291 ? -15.505 11.570 25.050 1.00 71.44 291 VAL A CA 1
ATOM 2309 C C . VAL A 1 291 ? -14.328 11.145 25.919 1.00 71.44 291 VAL A C 1
ATOM 2311 O O . VAL A 1 291 ? -14.521 10.666 27.038 1.00 71.44 291 VAL A O 1
ATOM 2314 N N . LEU A 1 292 ? -13.108 11.284 25.401 1.00 71.44 292 LEU A N 1
ATOM 2315 C CA . LEU A 1 292 ? -11.899 11.031 26.157 1.00 71.44 292 LEU A CA 1
ATOM 2316 C C . LEU A 1 292 ? -11.587 12.264 27.014 1.00 71.44 292 LEU A C 1
ATOM 2318 O O . LEU A 1 292 ? -11.121 13.281 26.505 1.00 71.44 292 LEU A O 1
ATOM 2322 N N . VAL A 1 293 ? -11.821 12.163 28.322 1.00 66.25 293 VAL A N 1
ATOM 2323 C CA . VAL A 1 293 ? -11.386 13.179 29.286 1.00 66.25 293 VAL A CA 1
ATOM 2324 C C . VAL A 1 293 ? -10.100 12.705 29.949 1.00 66.25 293 VAL A C 1
ATOM 2326 O O . VAL A 1 293 ? -10.051 11.606 30.506 1.00 66.25 293 VAL A O 1
ATOM 2329 N N . THR A 1 294 ? -9.057 13.528 29.874 1.00 66.38 294 THR A N 1
ATOM 2330 C CA . THR A 1 294 ? -7.768 13.268 30.519 1.00 66.38 294 THR A CA 1
ATOM 2331 C C . THR A 1 294 ? -7.433 14.407 31.473 1.00 66.38 294 THR A C 1
ATOM 2333 O O . THR A 1 294 ? -7.588 15.579 31.130 1.00 66.38 294 THR A O 1
ATOM 2336 N N . ASP A 1 295 ? -6.966 14.065 32.675 1.00 63.81 295 ASP A N 1
ATOM 2337 C CA . ASP A 1 295 ? -6.563 15.053 33.686 1.00 63.81 295 ASP A CA 1
ATOM 2338 C C . ASP A 1 295 ? -5.296 15.827 33.270 1.00 63.81 295 ASP A C 1
ATOM 2340 O O . ASP A 1 295 ? -5.090 16.970 33.677 1.00 63.81 295 ASP A O 1
ATOM 2344 N N . GLU A 1 296 ? -4.466 15.221 32.416 1.00 62.88 296 GLU A N 1
ATOM 2345 C CA . GLU A 1 296 ? -3.274 15.825 31.819 1.00 62.88 296 GLU A CA 1
ATOM 2346 C C . GLU A 1 296 ? -3.278 15.644 30.289 1.00 62.88 296 GLU A C 1
ATOM 2348 O O . GLU A 1 296 ? -3.849 14.666 29.786 1.00 62.88 296 GLU A O 1
ATOM 2353 N N . PRO A 1 297 ? -2.646 16.553 29.517 1.00 60.47 297 PRO A N 1
ATOM 2354 C CA . PRO A 1 297 ? -2.416 16.344 28.093 1.00 60.47 297 PRO A CA 1
ATOM 2355 C C . PRO A 1 297 ? -1.632 15.053 27.872 1.00 60.47 297 PRO A C 1
ATOM 2357 O O . PRO A 1 297 ? -0.619 14.801 28.523 1.00 60.47 297 PRO A O 1
ATOM 2360 N N . LEU A 1 298 ? -2.085 14.240 26.928 1.00 64.12 298 LEU A N 1
ATOM 2361 C CA . LEU A 1 298 ? -1.439 12.969 26.652 1.00 64.12 298 LEU A CA 1
ATOM 2362 C C . LEU A 1 298 ? -0.042 13.176 26.039 1.00 64.12 298 LEU A C 1
ATOM 2364 O O . LEU A 1 298 ? 0.108 13.988 25.120 1.00 64.12 298 LEU A O 1
ATOM 2368 N N . PRO A 1 299 ? 0.984 12.439 26.498 1.00 55.47 299 PRO A N 1
ATOM 2369 C CA . PRO A 1 299 ? 2.334 12.578 25.979 1.00 55.47 299 PRO A CA 1
ATOM 2370 C C . PRO A 1 299 ? 2.401 12.112 24.515 1.00 55.47 299 PRO A C 1
ATOM 2372 O O . PRO A 1 299 ? 1.854 11.059 24.182 1.00 55.47 299 PRO A O 1
ATOM 2375 N N . PRO A 1 300 ? 3.090 12.846 23.623 1.00 53.75 300 PRO A N 1
ATOM 2376 C CA . PRO A 1 300 ? 3.339 12.391 22.264 1.00 53.75 300 PRO A CA 1
ATOM 2377 C C . PRO A 1 300 ? 4.049 11.024 22.232 1.00 53.75 300 PRO A C 1
ATOM 2379 O O . PRO A 1 300 ? 4.957 10.803 23.035 1.00 53.75 300 PRO A O 1
ATOM 2382 N N . PRO A 1 301 ? 3.720 10.142 21.274 1.00 52.19 301 PRO A N 1
ATOM 2383 C CA . PRO A 1 301 ? 2.692 10.307 20.252 1.00 52.19 301 PRO A CA 1
ATOM 2384 C C . PRO A 1 301 ? 1.328 9.829 20.767 1.00 52.19 301 PRO A C 1
ATOM 2386 O O . PRO A 1 301 ? 0.959 8.666 20.622 1.00 52.19 301 PRO A O 1
ATOM 2389 N N . ALA A 1 302 ? 0.543 10.735 21.344 1.00 56.31 302 ALA A N 1
ATOM 2390 C CA . ALA A 1 302 ? -0.820 10.436 21.726 1.00 56.31 302 ALA A CA 1
ATOM 2391 C C . ALA A 1 302 ? -1.763 10.633 20.542 1.00 56.31 302 ALA A C 1
ATOM 2393 O O . ALA A 1 302 ? -1.882 11.729 20.001 1.00 56.31 302 ALA A O 1
ATOM 2394 N N . ALA A 1 303 ? -2.456 9.561 20.177 1.00 58.91 303 ALA A N 1
ATOM 2395 C CA . ALA A 1 303 ? -3.639 9.595 19.328 1.00 58.91 303 ALA A CA 1
ATOM 2396 C C . ALA A 1 303 ? -4.611 8.493 19.782 1.00 58.91 303 ALA A C 1
ATOM 2398 O O . ALA A 1 303 ? -4.926 7.593 18.997 1.00 58.91 303 ALA A O 1
ATOM 2399 N N . PRO A 1 304 ? -5.018 8.459 21.070 1.00 62.09 304 PRO A N 1
ATOM 2400 C CA . PRO A 1 304 ? -5.979 7.460 21.491 1.00 62.09 304 PRO A CA 1
ATOM 2401 C C . PRO A 1 304 ? -7.269 7.674 20.718 1.00 62.09 304 PRO A C 1
ATOM 2403 O O . PRO A 1 304 ? -7.814 8.772 20.640 1.00 62.09 304 PRO A O 1
ATOM 2406 N N . ALA A 1 305 ? -7.754 6.591 20.145 1.00 66.44 305 ALA A N 1
ATOM 2407 C CA . ALA A 1 305 ? -9.037 6.588 19.496 1.00 66.44 305 ALA A CA 1
ATOM 2408 C C . ALA A 1 305 ? -10.038 5.875 20.403 1.00 66.44 305 ALA A C 1
ATOM 2410 O O . ALA A 1 305 ? -9.764 4.803 20.955 1.00 66.44 305 ALA A O 1
ATOM 2411 N N . VAL A 1 306 ? -11.186 6.522 20.571 1.00 69.56 306 VAL A N 1
ATOM 2412 C CA . VAL A 1 306 ? -12.348 5.995 21.274 1.00 69.56 306 VAL A CA 1
ATOM 2413 C C . VAL A 1 306 ? -13.477 5.870 20.268 1.00 69.56 306 VAL A C 1
ATOM 2415 O O . VAL A 1 306 ? -13.666 6.740 19.417 1.00 69.56 306 VAL A O 1
ATOM 2418 N N . VAL A 1 307 ? -14.233 4.785 20.367 1.00 66.31 307 VAL A N 1
ATOM 2419 C CA . VAL A 1 307 ? -15.397 4.525 19.520 1.00 66.31 307 VAL A CA 1
ATOM 2420 C C . VAL A 1 307 ? -16.625 4.251 20.367 1.00 66.31 307 VAL A C 1
ATOM 2422 O O . VAL A 1 307 ? -16.557 3.530 21.368 1.00 66.31 307 VAL A O 1
ATOM 2425 N N . ARG A 1 308 ? -17.758 4.810 19.934 1.00 69.00 308 ARG A N 1
ATOM 2426 C CA . ARG A 1 308 ? -19.076 4.526 20.504 1.00 69.00 308 ARG A CA 1
ATOM 2427 C C . ARG A 1 308 ? -19.679 3.288 19.858 1.00 69.00 308 ARG A C 1
ATOM 2429 O O . ARG A 1 308 ? -19.682 3.184 18.632 1.00 69.00 308 ARG A O 1
ATOM 2436 N N . ARG A 1 309 ? -20.268 2.420 20.679 1.00 71.31 309 ARG A N 1
ATOM 2437 C CA . ARG A 1 309 ? -21.172 1.331 20.284 1.00 71.31 309 ARG A CA 1
ATOM 2438 C C . ARG A 1 309 ? -22.563 1.570 20.873 1.00 71.31 309 ARG A C 1
ATOM 2440 O O . ARG A 1 309 ? -22.758 2.450 21.713 1.00 71.31 309 ARG A O 1
ATOM 2447 N N . ALA A 1 310 ? -23.537 0.764 20.457 1.00 68.56 310 ALA A N 1
ATOM 2448 C CA . ALA A 1 310 ? -24.875 0.785 21.048 1.00 68.56 310 ALA A CA 1
ATOM 2449 C C . ALA A 1 310 ? -24.879 0.371 22.537 1.00 68.56 310 ALA A C 1
ATOM 2451 O O . ALA A 1 310 ? -25.735 0.822 23.293 1.00 68.56 310 ALA A O 1
ATOM 2452 N N . ASP A 1 311 ? -23.920 -0.461 22.955 1.00 67.69 311 ASP A N 1
ATOM 2453 C CA . ASP A 1 311 ? -23.820 -1.096 24.275 1.00 67.69 311 ASP A CA 1
ATOM 2454 C C . ASP A 1 311 ? -22.653 -0.577 25.142 1.00 67.69 311 ASP A C 1
ATOM 2456 O O . ASP A 1 311 ? -22.477 -1.049 26.265 1.00 67.69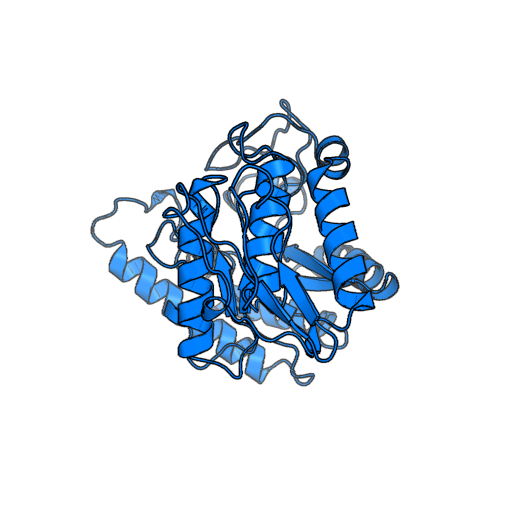 311 ASP A O 1
ATOM 2460 N N . GLY A 1 312 ? -21.859 0.391 24.664 1.00 71.12 312 GLY A N 1
ATOM 2461 C CA . GLY A 1 312 ? -20.742 0.956 25.427 1.00 71.12 312 GLY A CA 1
ATOM 2462 C C . GLY A 1 312 ? -19.663 1.631 24.577 1.00 71.12 312 GLY A C 1
ATOM 2463 O O . GLY A 1 312 ? -19.907 2.059 23.450 1.00 71.12 312 GLY A O 1
ATOM 2464 N N . TRP A 1 313 ? -18.456 1.721 25.133 1.00 68.56 313 TRP A N 1
ATOM 2465 C CA . TRP A 1 313 ? -17.304 2.422 24.560 1.00 68.56 313 TRP A CA 1
ATOM 2466 C C . TRP A 1 313 ? -16.094 1.485 24.447 1.00 68.56 313 TRP A C 1
ATOM 2468 O O . TRP A 1 313 ? -15.883 0.643 25.320 1.00 68.56 313 TRP A O 1
ATOM 2478 N N . VAL A 1 314 ? -15.275 1.649 23.403 1.00 70.38 314 VAL A N 1
ATOM 2479 C CA . VAL A 1 314 ? -13.986 0.944 23.242 1.00 70.38 314 VAL A CA 1
ATOM 2480 C C . VAL A 1 314 ? -12.876 1.971 23.034 1.00 70.38 314 VAL A C 1
ATOM 2482 O O . VAL A 1 314 ? -13.053 2.911 22.264 1.00 70.38 314 VAL A O 1
ATOM 2485 N N . CYS A 1 315 ? -11.737 1.793 23.703 1.00 69.94 315 CYS A N 1
ATOM 2486 C CA . CYS A 1 315 ? -10.569 2.670 23.599 1.00 69.94 315 CYS A CA 1
ATOM 2487 C C . CYS A 1 315 ? -9.302 1.883 23.227 1.00 69.94 315 CYS A C 1
ATOM 2489 O O . CYS A 1 315 ? -9.230 0.669 23.431 1.00 69.94 315 CYS A O 1
ATOM 2491 N N . SER A 1 316 ? -8.308 2.576 22.663 1.00 66.19 316 SER A N 1
ATOM 2492 C CA . SER A 1 316 ? -6.997 1.989 22.357 1.00 66.19 316 SER A CA 1
ATOM 2493 C C . SER A 1 316 ? -6.327 1.424 23.631 1.00 66.19 316 SER A C 1
ATOM 2495 O O . SER A 1 316 ? -6.318 2.106 24.658 1.00 66.19 316 SER A O 1
ATOM 2497 N N . PRO A 1 317 ? -5.765 0.197 23.597 1.00 56.00 317 PRO A N 1
ATOM 2498 C CA . PRO A 1 317 ? -5.370 -0.554 24.796 1.00 56.00 317 PRO A CA 1
ATOM 2499 C C . PRO A 1 317 ? -4.185 0.012 25.597 1.00 56.00 317 PRO A C 1
ATOM 2501 O O . PRO A 1 317 ? -4.026 -0.354 26.758 1.00 56.00 317 PRO A O 1
ATOM 2504 N N . ASP A 1 318 ? -3.375 0.913 25.039 1.00 52.03 318 ASP A N 1
ATOM 2505 C CA . ASP A 1 318 ? -2.178 1.438 25.720 1.00 52.03 318 ASP A CA 1
ATOM 2506 C C . ASP A 1 318 ? -2.434 2.741 26.514 1.00 52.03 318 ASP A C 1
ATOM 2508 O O . ASP A 1 318 ? -1.513 3.498 26.817 1.00 52.03 318 ASP A O 1
ATOM 2512 N N . LEU A 1 319 ? -3.678 2.983 26.942 1.00 50.50 319 LEU A N 1
ATOM 2513 C CA . LEU A 1 319 ? -3.999 4.030 27.926 1.00 50.50 319 LEU A CA 1
ATOM 2514 C C . LEU A 1 319 ? -3.543 3.685 29.362 1.00 50.50 319 LEU A C 1
ATOM 2516 O O . LEU A 1 319 ? -3.685 4.496 30.269 1.00 50.50 319 LEU A O 1
ATOM 2520 N N . ALA A 1 320 ? -2.976 2.497 29.586 1.00 37.56 320 ALA A N 1
ATOM 2521 C CA . ALA A 1 320 ? -2.668 1.962 30.913 1.00 37.56 320 ALA A CA 1
ATOM 2522 C C . ALA A 1 320 ? -1.620 2.723 31.768 1.00 37.56 320 ALA A C 1
ATOM 2524 O O . ALA A 1 320 ? -1.696 2.582 32.990 1.00 37.56 320 ALA A O 1
ATOM 2525 N N . PRO A 1 321 ? -0.666 3.527 31.240 1.00 39.53 321 PRO A N 1
ATOM 2526 C CA . PRO A 1 321 ? 0.184 4.360 32.096 1.00 39.53 321 PRO A CA 1
ATOM 2527 C C . PRO A 1 321 ? -0.452 5.712 32.449 1.00 39.53 321 PRO A C 1
ATOM 2529 O O . PRO A 1 321 ? 0.132 6.471 33.220 1.00 39.53 321 PRO A O 1
ATOM 2532 N N . LEU A 1 322 ? -1.604 6.047 31.867 1.00 41.06 322 LEU A N 1
ATOM 2533 C CA . LEU A 1 322 ? -2.228 7.359 31.982 1.00 41.06 322 LEU A CA 1
ATOM 2534 C C . LEU A 1 322 ? -3.317 7.261 33.049 1.00 41.06 322 LEU A C 1
ATOM 2536 O O . LEU A 1 322 ? -4.172 6.378 32.992 1.00 41.06 322 LEU A O 1
ATOM 2540 N N . GLY A 1 323 ? -3.239 8.119 34.068 1.00 41.31 323 GLY A N 1
ATOM 2541 C CA . GLY A 1 323 ? -4.222 8.185 35.150 1.00 41.31 323 GLY A CA 1
ATOM 2542 C C . GLY A 1 323 ? -5.668 8.225 34.639 1.00 41.31 323 GLY A C 1
ATOM 2543 O O . GLY A 1 323 ? -5.913 8.551 33.482 1.00 41.31 323 GLY A O 1
ATOM 2544 N N . ALA A 1 324 ? -6.598 7.837 35.517 1.00 37.69 324 ALA A N 1
ATOM 2545 C CA . ALA A 1 324 ? -8.037 7.661 35.292 1.00 37.69 324 ALA A CA 1
ATOM 2546 C C . ALA A 1 324 ? -8.598 8.319 34.012 1.00 37.69 324 ALA A C 1
ATOM 2548 O O . ALA A 1 324 ? -9.086 9.443 34.035 1.00 37.69 324 ALA A O 1
ATOM 2549 N N . VAL A 1 325 ? -8.590 7.585 32.896 1.00 45.69 325 VAL A N 1
ATOM 2550 C CA . VAL A 1 325 ? -9.369 7.967 31.714 1.00 45.69 325 VAL A CA 1
ATOM 2551 C C . VAL A 1 325 ? -10.834 7.716 32.047 1.00 45.69 325 VAL A C 1
ATOM 2553 O O . VAL A 1 325 ? -11.254 6.566 32.202 1.00 45.69 325 VAL A O 1
ATOM 2556 N N . VAL A 1 326 ? -11.612 8.786 32.190 1.00 47.22 326 VAL A N 1
ATOM 2557 C CA . VAL A 1 326 ? -13.061 8.695 32.386 1.00 47.22 326 VAL A CA 1
ATOM 2558 C C . VAL A 1 326 ? -13.728 8.863 31.027 1.00 47.22 326 VAL A C 1
ATOM 2560 O O . VAL A 1 326 ? -13.578 9.890 30.371 1.00 47.22 326 VAL A O 1
ATOM 2563 N N . LEU A 1 327 ? -14.455 7.830 30.604 1.00 49.53 327 LEU A N 1
ATOM 2564 C CA . LEU A 1 327 ? -15.362 7.899 29.461 1.00 49.53 327 LEU A CA 1
ATOM 2565 C C . LEU A 1 327 ? -16.646 8.590 29.931 1.00 49.53 327 LEU A C 1
ATOM 2567 O O . LEU A 1 327 ? -17.287 8.095 30.863 1.00 49.53 327 LEU A O 1
ATOM 2571 N N . VAL A 1 328 ? -16.984 9.731 29.326 1.00 46.69 328 VAL A N 1
ATOM 2572 C CA . VAL A 1 328 ? -18.199 10.513 29.636 1.00 46.69 328 VAL A CA 1
ATOM 2573 C C . VAL A 1 328 ? -19.355 10.115 28.724 1.00 46.69 328 VAL A C 1
ATOM 2575 O O . VAL A 1 328 ? -19.130 9.906 27.511 1.00 46.69 328 VAL A O 1
#

pLDDT: mean 86.21, std 13.35, range [37.56, 98.38]

Secondary structure (DSSP, 8-state):
-EEEEESS--TTS-TT-HHHHHTT---B-TTS-B-HHHHHHHHHHHHHHHHTT-EEEEE--BTHHHHHH-HHHHHHHHHHHHHHHTTSS-EEES-BSTT---GGGTT-TTHHHHHHHHHHHHHHHHHHHHHH-TT---EE---BGGGTB-BGGGT-TTS-SSEEEE--SSGGGHHHHHHHHHHHHHHH-TTS-EEEEE-PPBTGGG---HHHHHHHHHHHHTTT-SEE---BTTTTTT---TT-S---TT--S----HHHHTT-HHHHHHHHHHHHHHHTTGGG-EE-GGGEE-SSPPPSS----EEE-SS-EEE-GGGTTSS--EE-

Foldseek 3Di:
DEDEDELQADPQADCPPPCSVVVLSHQADPLLAGDVVSVVVVLVVCVVCLVVVYAYAYALEALQVCVVSPLVSSLNSLLVVLVRDLVTQYEYALHAAQQDHPPVCPPPPCSVVVSVVSLVSSVVSLVSNCVNRPSRHFYEYHHHVVVPDQWSCVRPVPRGLEIEGAQDAPQQQSQLVLLVRLVVCCVSCVNHAYEHAHYHADCFLHDNALVSLLSNFQLQLLSRHPYYDYHHQQQSNQDPFPPGPRAGNVGRRDGDHNVVRVPGVNVVSNVVVVVVCVVVPSVQWDWDPVQWDAPDPDPPPDRKTKTDDPVGIDIRPPCVVGPDGDGD

Radius of gyration: 2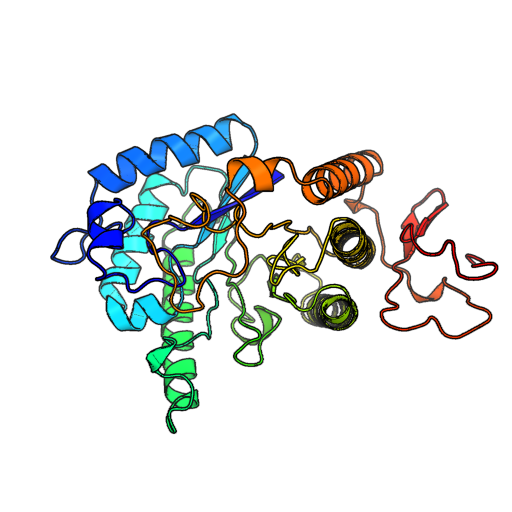0.17 Å; chains: 1; bounding box: 48×41×62 Å